Protein AF-A0A0V0J7S1-F1 (afdb_monomer)

Solvent-accessible surface area (backbone atoms only — not comparable to full-atom values): 11719 Å² total; per-residue (Å²): 132,92,62,71,51,44,77,41,74,46,78,55,95,95,38,83,42,82,77,48,75,38,92,54,66,88,60,93,85,52,76,79,59,50,50,69,34,73,75,58,38,51,74,51,71,72,55,44,52,55,48,54,58,54,54,72,74,66,64,56,61,65,60,54,44,52,47,42,35,73,74,70,71,30,59,67,53,69,65,56,44,52,50,50,54,51,51,50,52,52,52,50,53,57,52,56,68,73,72,59,83,92,75,91,79,90,77,87,84,82,83,82,90,85,87,79,96,83,72,85,73,52,72,68,68,58,55,65,66,70,58,64,57,60,58,59,64,48,55,72,44,48,70,52,54,52,52,50,51,51,50,57,74,73,40,58,72,69,60,44,51,55,52,51,51,53,52,50,52,46,50,53,36,46,75,70,70,45,82,71,77,80,80,83,127

Radius of gyration: 24.86 Å; Cα contacts (8 Å, |Δi|>4): 88; chains: 1; bounding box: 50×59×64 Å

Structure (mmCIF, N/CA/C/O backbone):
data_AF-A0A0V0J7S1-F1
#
_entry.id   AF-A0A0V0J7S1-F1
#
loop_
_atom_site.group_PDB
_atom_site.id
_atom_site.type_symbol
_atom_site.label_atom_id
_atom_site.label_alt_id
_atom_site.label_comp_id
_atom_site.label_asym_id
_atom_site.label_entity_id
_atom_site.label_seq_id
_atom_site.pdbx_PDB_ins_code
_atom_site.Cartn_x
_atom_site.Cartn_y
_atom_site.Cartn_z
_atom_site.occupancy
_atom_site.B_iso_or_equiv
_atom_site.auth_seq_id
_atom_site.auth_comp_id
_atom_site.auth_asym_id
_atom_site.auth_atom_id
_atom_site.pdbx_PDB_model_num
ATOM 1 N N . MET A 1 1 ? 10.434 -15.926 -1.656 1.00 60.88 1 MET A N 1
ATOM 2 C CA . MET A 1 1 ? 10.692 -16.793 -2.825 1.00 60.88 1 MET A CA 1
ATOM 3 C C . MET A 1 1 ? 11.412 -15.968 -3.871 1.00 60.88 1 MET A C 1
ATOM 5 O O . MET A 1 1 ? 10.985 -14.846 -4.106 1.00 60.88 1 MET A O 1
ATOM 9 N N . ASN A 1 2 ? 12.492 -16.477 -4.459 1.00 85.00 2 ASN A N 1
ATOM 10 C CA . ASN A 1 2 ? 13.163 -15.801 -5.568 1.00 85.00 2 ASN A CA 1
ATOM 11 C C . ASN A 1 2 ? 12.487 -16.254 -6.873 1.00 85.00 2 ASN A C 1
ATOM 13 O O . ASN A 1 2 ? 12.770 -17.350 -7.361 1.00 85.00 2 ASN A O 1
ATOM 17 N N . CYS A 1 3 ? 11.501 -15.493 -7.352 1.00 88.06 3 CYS A N 1
ATOM 18 C CA . CYS A 1 3 ? 10.765 -15.817 -8.575 1.00 88.06 3 CYS A CA 1
ATOM 19 C C . CYS A 1 3 ? 11.539 -15.286 -9.792 1.00 88.06 3 CYS A C 1
ATOM 21 O O . CYS A 1 3 ? 11.889 -14.108 -9.787 1.00 88.06 3 CYS A O 1
ATOM 23 N N . PRO A 1 4 ? 11.802 -16.102 -10.831 1.00 91.88 4 PRO A N 1
ATOM 24 C CA . PRO A 1 4 ? 12.546 -15.656 -12.010 1.00 91.88 4 PRO A CA 1
ATOM 25 C C . PRO A 1 4 ? 11.695 -14.833 -12.989 1.00 91.88 4 PRO A C 1
ATOM 27 O O . PRO A 1 4 ? 12.200 -14.434 -14.035 1.00 91.88 4 PRO A O 1
ATOM 30 N N . CYS A 1 5 ? 10.408 -14.616 -12.697 1.00 92.62 5 CYS A N 1
ATOM 31 C CA . CYS A 1 5 ? 9.534 -13.826 -13.550 1.00 92.62 5 CYS A CA 1
ATOM 32 C C . CYS A 1 5 ? 9.926 -12.344 -13.490 1.00 92.62 5 CYS A C 1
ATOM 34 O O . CYS A 1 5 ? 9.867 -11.725 -12.430 1.00 92.62 5 CYS A O 1
ATOM 36 N N . GLU A 1 6 ? 10.280 -11.766 -14.634 1.00 93.88 6 GLU A N 1
ATOM 37 C CA . GLU A 1 6 ? 10.752 -10.385 -14.755 1.00 93.88 6 GLU A CA 1
ATOM 38 C C . GLU A 1 6 ? 10.205 -9.766 -16.043 1.00 93.88 6 GLU A C 1
ATOM 40 O O . GLU A 1 6 ? 10.167 -10.420 -17.083 1.00 93.88 6 GLU A O 1
ATOM 45 N N . ILE A 1 7 ? 9.812 -8.493 -16.004 1.00 95.69 7 ILE A N 1
ATOM 46 C CA . ILE A 1 7 ? 9.500 -7.705 -17.200 1.00 95.69 7 ILE A CA 1
ATOM 47 C C . ILE A 1 7 ? 10.365 -6.451 -17.159 1.00 95.69 7 ILE A C 1
ATOM 49 O O . ILE A 1 7 ? 10.264 -5.640 -16.241 1.00 95.69 7 ILE A O 1
ATOM 53 N N . ARG A 1 8 ? 11.203 -6.273 -18.178 1.00 95.62 8 ARG A N 1
ATOM 54 C CA . ARG A 1 8 ? 12.055 -5.097 -18.343 1.00 95.62 8 ARG A CA 1
ATOM 55 C C . ARG A 1 8 ? 11.441 -4.155 -19.356 1.00 95.62 8 ARG A C 1
ATOM 57 O O . ARG A 1 8 ? 11.343 -4.471 -20.542 1.00 95.62 8 ARG A O 1
ATOM 64 N N . ILE A 1 9 ? 11.082 -2.972 -18.880 1.00 96.81 9 ILE A N 1
ATOM 65 C CA . ILE A 1 9 ? 10.549 -1.884 -19.694 1.00 96.81 9 ILE A CA 1
ATOM 66 C C . ILE A 1 9 ? 11.662 -0.859 -19.899 1.00 96.81 9 ILE A C 1
ATOM 68 O O . ILE A 1 9 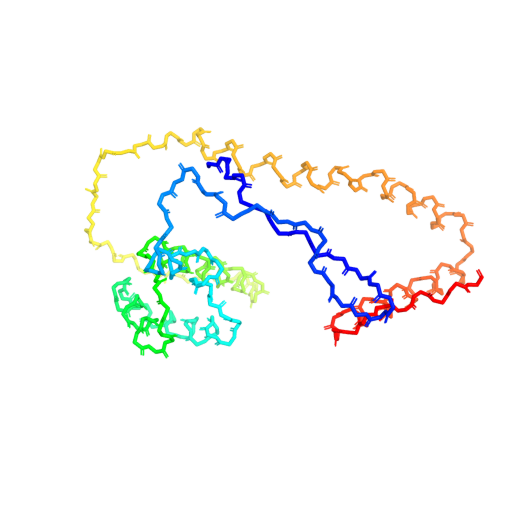? 12.390 -0.533 -18.964 1.00 96.81 9 ILE A O 1
ATOM 72 N N . GLY A 1 10 ? 11.789 -0.319 -21.105 1.00 95.50 10 GLY A N 1
ATOM 73 C CA . GLY A 1 10 ? 12.602 0.870 -21.331 1.00 95.50 10 GLY A CA 1
ATOM 74 C C . GLY A 1 10 ? 11.960 1.834 -22.312 1.00 95.50 10 GLY A C 1
ATOM 75 O O . GLY A 1 10 ? 10.924 1.553 -22.911 1.00 95.50 10 GLY A O 1
ATOM 76 N N . CYS A 1 11 ? 12.566 3.009 -22.434 1.00 96.62 11 CYS A N 1
ATOM 77 C CA . CYS A 1 11 ? 12.047 4.102 -23.243 1.00 96.62 11 CYS A CA 1
ATOM 78 C C . CYS A 1 11 ? 12.879 4.258 -24.517 1.00 96.62 11 CYS A C 1
ATOM 80 O O . CYS A 1 11 ? 14.102 4.384 -24.456 1.00 96.62 11 CYS A O 1
ATOM 82 N N . ARG A 1 12 ? 12.216 4.282 -25.675 1.00 93.56 12 ARG A N 1
ATOM 83 C CA . ARG A 1 12 ? 12.831 4.580 -26.973 1.00 93.56 12 ARG A CA 1
ATOM 84 C C . ARG A 1 12 ? 11.933 5.547 -27.732 1.00 93.56 12 ARG A C 1
ATOM 86 O O . ARG A 1 12 ? 10.728 5.342 -27.800 1.00 93.56 12 ARG A O 1
ATOM 93 N N . ALA A 1 13 ? 12.511 6.614 -28.288 1.00 92.69 13 ALA A N 1
ATOM 94 C CA . ALA A 1 13 ? 11.778 7.626 -29.061 1.00 92.69 13 ALA A CA 1
ATOM 95 C C . ALA A 1 13 ? 10.514 8.168 -28.348 1.00 92.69 13 ALA A C 1
ATOM 97 O O . ALA A 1 13 ? 9.456 8.304 -28.960 1.00 92.69 13 ALA A O 1
ATOM 98 N N . LYS A 1 14 ? 10.626 8.465 -27.042 1.00 93.94 14 LYS A N 1
ATOM 99 C CA . LYS A 1 14 ? 9.521 8.929 -26.173 1.00 93.94 14 LYS A CA 1
ATOM 100 C C . LYS A 1 14 ? 8.348 7.936 -26.038 1.00 93.94 14 LYS A C 1
ATOM 102 O O . LYS A 1 14 ? 7.247 8.340 -25.677 1.00 93.94 14 LYS A O 1
ATOM 107 N N . LYS A 1 15 ? 8.568 6.646 -26.311 1.00 94.88 15 LYS A N 1
ATOM 108 C CA . LYS A 1 15 ? 7.590 5.562 -26.129 1.00 94.88 15 LYS A CA 1
ATOM 109 C C . LYS A 1 15 ? 8.160 4.469 -25.225 1.00 94.88 15 LYS A C 1
ATOM 111 O O . LYS A 1 15 ? 9.366 4.224 -25.230 1.00 94.88 15 LYS A O 1
ATOM 116 N N . LEU A 1 16 ? 7.294 3.817 -24.449 1.00 96.88 16 LEU A N 1
ATOM 117 C CA . LEU A 1 16 ? 7.661 2.678 -23.604 1.00 96.88 16 LEU A CA 1
ATOM 118 C C . LEU A 1 16 ? 7.631 1.381 -24.417 1.00 96.88 16 LEU A C 1
ATOM 120 O O . LEU A 1 16 ? 6.693 1.134 -25.171 1.00 96.88 16 LEU A O 1
ATOM 124 N N . HIS A 1 17 ? 8.653 0.551 -24.238 1.00 95.50 17 HIS A N 1
ATOM 125 C CA . HIS A 1 17 ? 8.807 -0.742 -24.892 1.00 95.50 17 HIS A CA 1
ATOM 126 C C . HIS A 1 17 ? 9.188 -1.809 -23.871 1.00 95.50 17 HIS A C 1
ATOM 128 O O . HIS A 1 17 ? 9.983 -1.557 -22.966 1.00 95.50 17 HIS A O 1
ATOM 134 N N . ILE A 1 18 ? 8.670 -3.021 -24.059 1.00 96.38 18 ILE A N 1
ATOM 135 C CA . ILE A 1 18 ? 9.167 -4.207 -23.359 1.00 96.38 18 ILE A CA 1
ATOM 136 C C . ILE A 1 18 ? 10.462 -4.630 -24.058 1.00 96.38 18 ILE A C 1
ATOM 138 O O . ILE A 1 18 ? 10.448 -4.947 -25.245 1.00 96.38 18 ILE A O 1
ATOM 142 N N . ILE A 1 19 ? 11.583 -4.585 -23.342 1.00 95.69 19 ILE A N 1
ATOM 143 C CA . ILE A 1 19 ? 12.923 -4.872 -23.880 1.00 95.69 19 ILE A CA 1
ATOM 144 C C . ILE A 1 19 ? 13.317 -6.327 -23.614 1.00 95.69 19 ILE A C 1
ATOM 146 O O . ILE A 1 19 ? 13.995 -6.943 -24.429 1.00 95.69 19 ILE A O 1
ATOM 150 N N . ALA A 1 20 ? 12.888 -6.882 -22.483 1.00 94.25 20 ALA A N 1
ATOM 151 C CA . ALA A 1 20 ? 13.072 -8.287 -22.148 1.00 94.25 20 ALA A CA 1
ATOM 152 C C . ALA A 1 20 ? 11.973 -8.727 -21.183 1.00 94.25 20 ALA A C 1
ATOM 154 O O . ALA A 1 20 ? 11.459 -7.910 -20.417 1.00 94.25 20 ALA A O 1
ATOM 155 N N . PHE A 1 21 ? 11.621 -10.007 -21.203 1.00 95.56 21 PHE A N 1
ATOM 156 C CA . PHE A 1 21 ? 10.722 -10.575 -20.210 1.00 95.56 21 PHE A CA 1
ATOM 157 C C . PHE A 1 21 ? 10.992 -12.067 -19.995 1.00 95.56 21 PHE A C 1
ATOM 159 O O . PHE A 1 21 ? 11.403 -12.781 -20.909 1.00 95.56 21 PHE A O 1
ATOM 166 N N . VAL A 1 22 ? 10.702 -12.538 -18.788 1.00 95.31 22 VAL A N 1
ATOM 167 C CA . VAL A 1 22 ? 10.632 -13.944 -18.392 1.00 95.31 22 VAL A CA 1
ATOM 168 C C . VAL A 1 22 ? 9.270 -14.127 -17.728 1.00 95.31 22 VAL A C 1
ATOM 170 O O . VAL A 1 22 ? 9.033 -13.542 -16.684 1.00 95.31 22 VAL A O 1
ATOM 173 N N . MET A 1 23 ? 8.372 -14.924 -18.320 1.00 91.38 23 MET A N 1
ATOM 174 C CA . MET A 1 23 ? 7.011 -15.173 -17.787 1.00 91.38 23 MET A CA 1
ATOM 175 C C . MET A 1 23 ? 6.883 -16.531 -17.080 1.00 91.38 23 MET A C 1
ATOM 177 O O . MET A 1 23 ? 5.791 -17.073 -16.932 1.00 91.38 23 MET A O 1
ATOM 181 N N . ARG A 1 24 ? 8.010 -17.145 -16.709 1.00 92.06 24 ARG A N 1
ATOM 182 C CA . ARG A 1 24 ? 8.021 -18.432 -16.006 1.00 92.06 24 ARG A CA 1
ATOM 183 C C . ARG A 1 24 ? 8.072 -18.191 -14.508 1.00 92.06 24 ARG A C 1
ATOM 185 O O . ARG A 1 24 ? 8.890 -17.410 -14.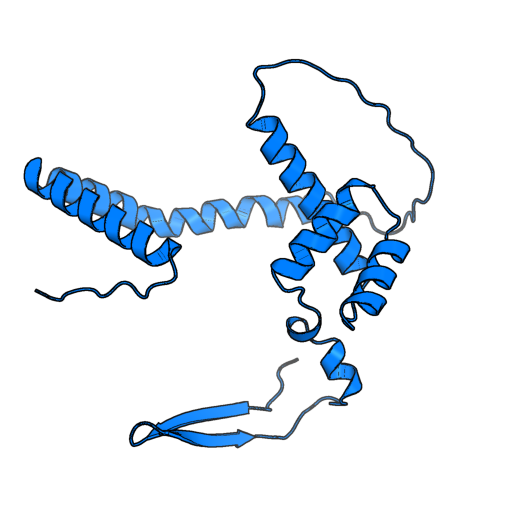033 1.00 92.06 24 ARG A 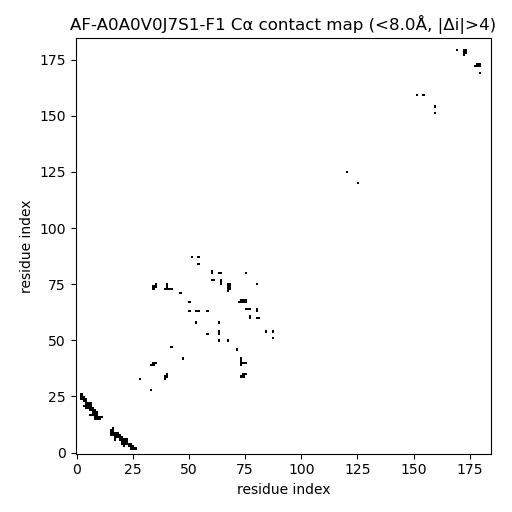O 1
ATOM 192 N N . HIS A 1 25 ? 7.248 -18.927 -13.777 1.00 89.81 25 HIS A N 1
ATOM 193 C CA . HIS A 1 25 ? 7.227 -18.919 -12.323 1.00 89.81 25 HIS A CA 1
ATOM 194 C C . HIS A 1 25 ? 7.717 -20.265 -11.793 1.00 89.81 25 HIS A C 1
ATOM 196 O O . HIS A 1 25 ? 7.501 -21.306 -12.409 1.00 89.81 25 HIS A O 1
ATOM 202 N N . ASN A 1 26 ? 8.371 -20.242 -10.638 1.00 91.75 26 ASN A N 1
ATOM 203 C CA . ASN A 1 26 ? 8.743 -21.437 -9.874 1.00 91.75 26 ASN A CA 1
ATOM 204 C C . ASN A 1 26 ? 7.751 -21.726 -8.734 1.00 91.75 26 ASN A C 1
ATOM 206 O O . ASN A 1 26 ? 8.051 -22.493 -7.825 1.00 91.75 26 ASN A O 1
ATOM 210 N N . HIS A 1 27 ? 6.582 -21.092 -8.773 1.00 87.12 27 HIS A N 1
ATOM 211 C CA . HIS A 1 27 ? 5.493 -21.259 -7.824 1.00 87.12 27 HIS A CA 1
ATOM 212 C C . HIS A 1 27 ? 4.151 -21.094 -8.553 1.00 87.12 27 HIS A C 1
ATOM 214 O O . HIS A 1 27 ? 4.119 -20.513 -9.644 1.00 87.12 27 HIS A O 1
ATOM 220 N N . PRO A 1 28 ? 3.039 -21.563 -7.966 1.00 85.50 28 PRO A N 1
ATOM 221 C CA . PRO A 1 28 ? 1.713 -21.334 -8.518 1.00 85.50 28 PRO A CA 1
ATOM 222 C C . PRO A 1 28 ? 1.415 -19.840 -8.650 1.00 85.50 28 PRO A C 1
ATOM 224 O O . PRO A 1 28 ? 1.720 -19.049 -7.751 1.00 85.50 28 PRO A O 1
ATOM 227 N N . VAL A 1 29 ? 0.806 -19.465 -9.770 1.00 83.62 29 VAL A N 1
ATOM 228 C CA . VAL A 1 29 ? 0.255 -18.130 -10.005 1.00 83.62 29 VAL A CA 1
ATOM 229 C C . VAL A 1 29 ? -1.170 -18.333 -10.489 1.00 83.62 29 VAL A C 1
ATOM 231 O O . VAL A 1 29 ? -1.392 -18.875 -11.567 1.00 83.62 29 VAL A O 1
ATOM 234 N N . ALA A 1 30 ? -2.129 -17.952 -9.653 1.00 83.19 30 ALA A N 1
ATOM 235 C CA . ALA A 1 30 ? -3.552 -17.967 -9.962 1.00 83.19 30 ALA A CA 1
ATOM 236 C C . ALA A 1 30 ? -4.100 -16.551 -9.774 1.00 83.19 30 ALA A C 1
ATOM 238 O O . ALA A 1 30 ? -3.602 -15.810 -8.924 1.00 83.19 30 ALA A O 1
ATOM 239 N N . ALA A 1 31 ? -5.119 -16.176 -10.549 1.00 79.50 31 ALA A N 1
ATOM 240 C CA . ALA A 1 31 ? -5.734 -14.850 -10.456 1.00 79.50 31 ALA A CA 1
ATOM 241 C C . ALA A 1 31 ? -6.260 -14.557 -9.038 1.00 79.50 31 ALA A C 1
ATOM 243 O O . ALA A 1 31 ? -6.059 -13.468 -8.516 1.00 79.50 31 ALA A O 1
ATOM 244 N N . GLU A 1 32 ? -6.810 -15.570 -8.370 1.00 80.25 32 GLU A N 1
ATOM 245 C CA . GLU A 1 32 ? -7.291 -15.507 -6.982 1.00 80.25 32 GLU A CA 1
ATOM 246 C C . GLU A 1 32 ? -6.172 -15.175 -5.977 1.00 80.25 32 GLU A C 1
ATOM 248 O O . GLU A 1 32 ? -6.378 -14.489 -4.977 1.00 80.25 32 GLU A O 1
ATOM 253 N N . LEU A 1 33 ? -4.938 -15.617 -6.247 1.00 81.56 33 LEU A N 1
ATOM 254 C CA . LEU A 1 33 ? -3.787 -15.280 -5.404 1.00 81.56 33 LEU A CA 1
ATOM 255 C C . LEU A 1 33 ? -3.373 -13.817 -5.574 1.00 81.56 33 LEU A C 1
ATOM 257 O O . LEU A 1 33 ? -2.775 -13.252 -4.656 1.00 81.56 33 LEU A O 1
ATOM 261 N N . ALA A 1 34 ? -3.705 -13.195 -6.710 1.00 82.62 34 ALA A N 1
ATOM 262 C CA . ALA A 1 34 ? -3.370 -11.804 -6.960 1.00 82.62 34 ALA A CA 1
ATOM 263 C C . ALA A 1 34 ? -4.135 -10.859 -6.030 1.00 82.62 34 ALA A C 1
ATOM 265 O O . ALA A 1 34 ? -3.564 -9.873 -5.570 1.00 82.62 34 ALA A O 1
ATOM 266 N N . GLU A 1 35 ? -5.379 -11.174 -5.671 1.00 81.56 35 GLU A N 1
ATOM 267 C CA . GLU A 1 35 ? -6.168 -10.380 -4.714 1.00 81.56 35 GLU A CA 1
ATOM 268 C C . GLU A 1 35 ? -5.489 -10.279 -3.341 1.00 81.56 35 GLU A C 1
ATOM 270 O O . GLU A 1 35 ? -5.627 -9.282 -2.633 1.00 81.56 35 GLU A O 1
ATOM 275 N N . ASN A 1 36 ? -4.678 -11.280 -2.992 1.00 81.50 36 ASN A N 1
ATOM 276 C CA . ASN A 1 36 ? -3.950 -11.341 -1.732 1.00 81.50 36 ASN A CA 1
ATOM 277 C C . ASN A 1 36 ? -2.588 -10.624 -1.764 1.00 81.50 36 ASN A C 1
ATOM 279 O O . ASN A 1 36 ? -1.918 -10.530 -0.724 1.00 81.50 36 ASN A O 1
ATOM 283 N N . TYR A 1 37 ? -2.161 -10.083 -2.909 1.00 84.19 37 TYR A N 1
ATOM 284 C CA . TYR A 1 37 ? -0.917 -9.319 -2.978 1.00 84.19 37 TYR A CA 1
ATOM 285 C C . TYR A 1 37 ? -0.988 -8.053 -2.110 1.00 84.19 37 TYR A C 1
ATOM 287 O O . TYR A 1 37 ? -2.032 -7.396 -2.065 1.00 84.19 37 TYR A O 1
ATOM 295 N N . PRO A 1 38 ? 0.093 -7.698 -1.383 1.00 84.44 38 PRO A N 1
ATOM 296 C CA . PRO A 1 38 ? 0.106 -6.540 -0.485 1.00 84.44 38 PRO A CA 1
ATOM 297 C C . PRO A 1 38 ? -0.388 -5.241 -1.128 1.00 84.44 38 PRO A C 1
ATOM 299 O O . PRO A 1 38 ? -1.032 -4.432 -0.464 1.00 84.44 38 PRO A O 1
ATOM 302 N N . GLU A 1 39 ? -0.094 -5.048 -2.411 1.00 86.31 39 GLU A N 1
ATOM 303 C CA . GLU A 1 39 ? -0.491 -3.899 -3.217 1.00 86.31 39 GLU A CA 1
ATOM 304 C C . GLU A 1 39 ? -2.007 -3.866 -3.435 1.00 86.31 39 GLU A C 1
ATOM 306 O O . GLU A 1 39 ? -2.626 -2.821 -3.247 1.00 86.31 39 GLU A O 1
ATOM 311 N N . ASN A 1 40 ? -2.606 -5.017 -3.748 1.00 86.44 40 ASN A N 1
ATOM 312 C CA . ASN A 1 40 ? -4.034 -5.148 -4.048 1.00 86.44 40 ASN A CA 1
ATOM 313 C C . ASN A 1 40 ? -4.902 -5.091 -2.783 1.00 86.44 40 ASN A C 1
ATOM 315 O O . ASN A 1 40 ? -6.017 -4.573 -2.808 1.00 86.44 40 ASN A O 1
ATOM 319 N N . ARG A 1 41 ? -4.354 -5.521 -1.641 1.00 87.81 41 ARG A N 1
ATOM 320 C CA . ARG A 1 41 ? -4.993 -5.388 -0.321 1.00 87.81 41 ARG A CA 1
ATOM 321 C C . ARG A 1 41 ? -4.872 -3.984 0.280 1.00 87.81 41 ARG A C 1
ATOM 323 O O . ARG A 1 41 ? -5.466 -3.699 1.321 1.00 87.81 41 ARG A O 1
ATOM 330 N N . ARG A 1 42 ? -4.065 -3.098 -0.315 1.00 90.31 42 ARG A N 1
ATOM 331 C CA . ARG A 1 42 ? -3.753 -1.789 0.267 1.00 90.31 42 ARG A CA 1
ATOM 332 C C . ARG A 1 42 ? -4.944 -0.844 0.148 1.00 90.31 42 ARG A C 1
ATOM 334 O O . ARG A 1 42 ? -5.431 -0.561 -0.947 1.00 90.31 42 ARG A O 1
ATOM 341 N N . LEU A 1 43 ? -5.368 -0.295 1.282 1.00 91.12 43 LEU A N 1
ATOM 342 C CA . LEU A 1 43 ? -6.348 0.785 1.293 1.00 91.12 43 LEU A CA 1
ATOM 343 C C . LEU A 1 43 ? -5.739 2.072 0.714 1.00 91.12 43 LEU A C 1
ATOM 345 O O . LEU A 1 43 ? -4.579 2.397 1.000 1.00 91.12 43 LEU A O 1
ATOM 349 N N . THR A 1 44 ? -6.514 2.800 -0.087 1.00 92.00 44 THR A N 1
ATOM 350 C CA . THR A 1 44 ? -6.181 4.167 -0.520 1.00 92.00 44 THR A CA 1
ATOM 351 C C . THR A 1 44 ? -6.293 5.129 0.663 1.00 92.00 44 THR A C 1
ATOM 353 O O . THR A 1 44 ? -6.879 4.781 1.684 1.00 92.00 44 THR A O 1
ATOM 356 N N . GLU A 1 45 ? -5.748 6.344 0.566 1.00 91.12 45 GLU A N 1
ATOM 357 C CA . GLU A 1 45 ? -5.865 7.301 1.683 1.00 91.12 45 GLU A CA 1
ATOM 358 C C . GLU A 1 45 ? -7.324 7.645 2.008 1.00 91.12 45 GLU A C 1
ATOM 360 O O . GLU A 1 45 ? -7.708 7.614 3.171 1.00 91.12 45 GLU A O 1
ATOM 365 N N . LYS A 1 46 ? -8.172 7.827 0.987 1.00 92.31 46 LYS A N 1
ATOM 366 C CA . LYS A 1 46 ? -9.610 8.072 1.187 1.00 92.31 46 LYS A CA 1
ATOM 367 C C . LYS A 1 46 ? -10.296 6.925 1.933 1.00 92.31 46 LYS A C 1
ATOM 369 O O . LYS A 1 46 ? -11.069 7.160 2.853 1.00 92.31 46 LYS A O 1
ATOM 374 N N . GLU A 1 47 ? -9.992 5.685 1.554 1.00 93.88 47 GLU A N 1
ATOM 375 C CA . GLU A 1 47 ? -10.534 4.495 2.222 1.00 93.88 47 GLU A CA 1
ATOM 376 C C . GLU A 1 47 ? -10.013 4.372 3.660 1.00 93.88 47 GLU A C 1
ATOM 378 O O . GLU A 1 47 ? -10.758 3.992 4.560 1.00 93.88 47 GLU A O 1
ATOM 383 N N . LYS A 1 48 ? -8.738 4.703 3.908 1.00 92.69 48 LYS A N 1
ATOM 384 C CA . LYS A 1 48 ? -8.175 4.706 5.265 1.00 92.69 48 LYS A CA 1
ATOM 385 C C . LYS A 1 48 ? -8.857 5.730 6.158 1.00 92.69 48 LYS A C 1
ATOM 387 O O . LYS A 1 48 ? -9.068 5.423 7.326 1.00 92.69 48 LYS A O 1
ATOM 392 N N . ASP A 1 49 ? -9.176 6.912 5.642 1.00 91.88 49 ASP A N 1
ATOM 393 C CA . ASP A 1 49 ? -9.880 7.946 6.403 1.00 91.88 49 ASP A CA 1
ATOM 394 C C . ASP A 1 49 ? -11.282 7.474 6.808 1.00 91.88 49 ASP A C 1
ATOM 396 O O . ASP A 1 49 ? -11.629 7.543 7.987 1.00 91.88 49 ASP A O 1
ATOM 400 N N . GLU A 1 50 ? -12.026 6.866 5.880 1.00 94.06 50 GLU A N 1
ATOM 401 C CA . GLU A 1 50 ? -13.337 6.258 6.161 1.00 94.06 50 GLU A CA 1
ATOM 402 C C . GLU A 1 50 ? -13.234 5.153 7.231 1.00 94.06 50 GLU A C 1
ATOM 404 O O . GLU A 1 50 ? -14.010 5.111 8.190 1.00 94.06 50 GLU A O 1
ATOM 409 N N . ILE A 1 51 ? -12.223 4.282 7.127 1.00 94.12 51 ILE A N 1
ATOM 410 C CA . ILE A 1 51 ? -11.976 3.247 8.137 1.00 94.12 51 ILE A CA 1
ATOM 411 C C . ILE A 1 51 ? -11.577 3.863 9.478 1.00 94.12 51 ILE A C 1
ATOM 413 O O . ILE A 1 51 ? -12.057 3.406 10.511 1.00 94.12 51 ILE A O 1
ATOM 417 N N . ASN A 1 52 ? -10.749 4.906 9.502 1.00 93.31 52 ASN A N 1
ATOM 418 C CA . ASN A 1 52 ? -10.374 5.594 10.737 1.00 93.31 52 ASN A CA 1
ATOM 419 C C . ASN A 1 52 ? -11.593 6.192 11.450 1.00 93.31 52 ASN A C 1
ATOM 421 O O . ASN A 1 52 ? -11.629 6.181 12.681 1.00 93.31 52 ASN A O 1
ATOM 425 N N . ASP A 1 53 ? -12.589 6.679 10.709 1.00 91.81 53 ASP A N 1
ATOM 426 C CA . ASP A 1 53 ? -13.847 7.154 11.284 1.00 91.81 53 ASP A CA 1
ATOM 427 C C . ASP A 1 53 ? -14.647 6.016 11.917 1.00 91.81 53 ASP A C 1
ATOM 429 O O . ASP A 1 53 ? -15.066 6.129 13.068 1.00 91.81 53 ASP A O 1
ATOM 433 N N . ILE A 1 54 ? -14.763 4.880 11.232 1.00 92.25 54 ILE A N 1
ATOM 434 C CA . ILE A 1 54 ? -15.414 3.674 11.767 1.00 92.25 54 ILE A CA 1
ATOM 435 C C . ILE A 1 54 ? -14.685 3.153 13.012 1.00 92.25 54 ILE A C 1
ATOM 437 O O . ILE A 1 54 ? -15.311 2.725 13.983 1.00 92.25 54 ILE A O 1
ATOM 441 N N . LEU A 1 55 ? -13.351 3.220 13.024 1.00 93.06 55 LEU A N 1
ATOM 442 C CA . LEU A 1 55 ? -12.537 2.794 14.159 1.00 93.06 55 LEU A CA 1
ATOM 443 C C . LEU A 1 55 ? -12.772 3.636 15.423 1.00 93.06 55 LEU A C 1
ATOM 445 O O . LEU A 1 55 ? -12.493 3.136 16.515 1.00 93.06 55 LEU A O 1
ATOM 449 N N . LYS A 1 56 ? -13.318 4.859 15.317 1.00 91.19 56 LYS A N 1
ATOM 450 C CA . LYS A 1 56 ? -13.704 5.676 16.487 1.00 91.19 56 LYS A CA 1
ATOM 451 C C . LYS A 1 56 ? -14.796 5.001 17.316 1.00 91.19 56 LYS A C 1
ATOM 453 O O . LYS A 1 56 ? -14.756 5.081 18.538 1.00 91.19 56 LYS A O 1
ATOM 458 N N . SER A 1 57 ? -15.715 4.285 16.672 1.00 90.56 57 SER A N 1
ATOM 459 C CA . SER A 1 57 ? -16.810 3.561 17.332 1.00 90.56 57 SER A CA 1
ATOM 460 C C . SER A 1 57 ? -16.378 2.226 17.955 1.00 90.56 57 SER A C 1
ATOM 462 O O . SER A 1 57 ? -17.223 1.460 18.402 1.00 90.56 57 SER A O 1
ATOM 464 N N . SER A 1 58 ? -15.075 1.922 17.972 1.00 87.00 58 SER A N 1
ATOM 465 C CA . SER A 1 58 ? -14.494 0.693 18.537 1.00 87.00 58 SER A CA 1
ATOM 466 C C . SER A 1 58 ? -15.165 -0.630 18.104 1.00 87.00 58 SER A C 1
ATOM 468 O O . SER A 1 58 ? -15.389 -1.505 18.940 1.00 87.00 58 SER A O 1
ATOM 470 N N . PRO A 1 59 ? -15.434 -0.850 16.803 1.00 91.00 59 PRO A N 1
ATOM 471 C CA . PRO A 1 59 ? -16.053 -2.085 16.325 1.00 91.00 59 PRO A CA 1
ATOM 472 C C . PRO A 1 59 ? -15.155 -3.319 16.510 1.00 91.00 59 PRO A C 1
ATOM 474 O O . PRO A 1 59 ? -13.922 -3.229 16.640 1.00 91.00 59 PRO A O 1
ATOM 477 N N . SER A 1 60 ? -15.773 -4.501 16.452 1.00 95.06 60 SER A N 1
ATOM 478 C CA . SER A 1 60 ? -15.062 -5.783 16.446 1.00 95.06 60 SER A CA 1
ATOM 479 C C . SER A 1 60 ? -14.160 -5.920 15.210 1.00 95.06 60 SER A C 1
ATOM 481 O O . SER A 1 60 ? -14.381 -5.297 14.170 1.00 95.06 60 SER A O 1
ATOM 483 N N . ASN A 1 61 ? -13.115 -6.749 15.305 1.00 93.62 61 ASN A N 1
ATOM 484 C CA . ASN A 1 61 ? -12.181 -6.938 14.187 1.00 93.62 61 ASN A CA 1
ATOM 485 C C . ASN A 1 61 ? -12.875 -7.549 12.959 1.00 93.62 61 ASN A C 1
ATOM 487 O O . ASN A 1 61 ? -12.545 -7.200 11.827 1.00 93.62 61 ASN A O 1
ATOM 491 N N . LEU A 1 62 ? -13.845 -8.437 13.193 1.00 94.62 62 LEU A N 1
ATOM 492 C CA . LEU A 1 62 ? -14.634 -9.057 12.135 1.00 94.62 62 LEU A CA 1
ATOM 493 C C . LEU A 1 62 ? -15.506 -8.020 11.418 1.00 94.62 62 LEU A C 1
ATOM 495 O O . LEU A 1 62 ? -15.480 -7.958 10.194 1.00 94.62 62 LEU A O 1
ATOM 499 N N . ALA A 1 63 ? -16.177 -7.137 12.164 1.00 94.94 63 ALA A N 1
ATOM 500 C CA . ALA A 1 63 ? -17.020 -6.096 11.579 1.00 94.94 63 ALA A CA 1
ATOM 501 C C . ALA A 1 63 ? -16.227 -5.145 10.665 1.00 94.94 63 ALA A C 1
ATOM 503 O O . ALA A 1 63 ? -16.692 -4.791 9.584 1.00 94.94 63 ALA A O 1
ATOM 504 N N . VAL A 1 64 ? -15.006 -4.767 11.062 1.00 94.75 64 VAL A N 1
ATOM 505 C CA . VAL A 1 64 ? -14.127 -3.931 10.224 1.00 94.75 64 VAL A CA 1
ATOM 506 C C . VAL A 1 64 ? -13.691 -4.675 8.962 1.00 94.75 64 VAL A C 1
ATOM 508 O O . VAL A 1 64 ? -13.726 -4.097 7.878 1.00 94.75 64 VAL A O 1
ATOM 511 N N . LYS A 1 65 ? -13.310 -5.954 9.085 1.00 94.88 65 LYS A N 1
ATOM 512 C CA . LYS A 1 65 ? -12.927 -6.797 7.942 1.00 94.88 65 LYS A CA 1
ATOM 513 C C . LYS A 1 65 ? -14.057 -6.876 6.916 1.00 94.88 65 LYS A C 1
ATOM 515 O O . LYS A 1 65 ? -13.852 -6.558 5.749 1.00 94.88 65 LYS A O 1
ATOM 520 N N . GLU A 1 66 ? -15.252 -7.245 7.366 1.00 95.19 66 GLU A N 1
ATOM 521 C CA . GLU A 1 66 ? -16.425 -7.371 6.501 1.00 95.19 66 GLU A CA 1
ATOM 522 C C . GLU A 1 66 ? -16.834 -6.034 5.887 1.00 95.19 66 GLU A C 1
ATOM 524 O O . GLU A 1 66 ? -17.296 -5.992 4.749 1.00 95.19 66 GLU A O 1
ATOM 529 N N . HIS A 1 67 ? -16.678 -4.930 6.622 1.00 94.94 67 HIS A N 1
ATOM 530 C CA . HIS A 1 67 ? -16.930 -3.603 6.077 1.00 94.94 67 HIS A CA 1
ATOM 531 C C . HIS A 1 67 ? -15.987 -3.294 4.910 1.00 94.94 67 HIS A C 1
ATOM 533 O O . HIS A 1 67 ? -16.458 -2.880 3.855 1.00 94.94 67 HIS A O 1
ATOM 539 N N . ILE A 1 68 ? -14.683 -3.540 5.072 1.00 94.19 68 ILE A N 1
ATOM 540 C CA . ILE A 1 68 ? -13.676 -3.328 4.021 1.00 94.19 68 ILE A CA 1
ATOM 541 C C . ILE A 1 68 ? -13.987 -4.183 2.787 1.00 94.19 68 ILE A C 1
ATOM 543 O O . ILE A 1 68 ? -13.987 -3.669 1.666 1.00 94.19 68 ILE A O 1
ATOM 547 N N . GLU A 1 69 ? -14.298 -5.464 2.990 1.00 93.50 69 GLU A N 1
ATOM 548 C CA . GLU A 1 69 ? -14.616 -6.393 1.899 1.00 93.50 69 GLU A CA 1
ATOM 549 C C . GLU A 1 69 ? -15.893 -5.961 1.164 1.00 93.50 69 GLU A C 1
ATOM 551 O O . GLU A 1 69 ? -15.893 -5.840 -0.059 1.00 93.50 69 GLU A O 1
ATOM 556 N N . ARG A 1 70 ? -16.962 -5.627 1.895 1.00 94.56 70 ARG A N 1
ATOM 557 C CA . ARG A 1 70 ? -18.251 -5.221 1.312 1.00 94.56 70 ARG A CA 1
ATOM 558 C C . ARG A 1 70 ? -18.197 -3.855 0.629 1.00 94.56 70 ARG A C 1
ATOM 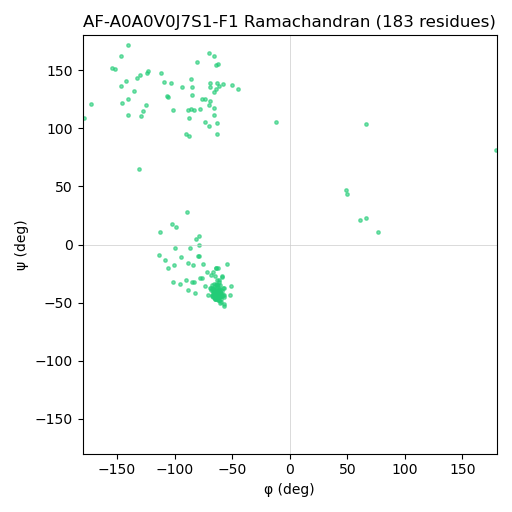560 O O . ARG A 1 70 ? -18.885 -3.647 -0.365 1.00 94.56 70 ARG A O 1
ATOM 567 N N . ARG A 1 71 ? -17.444 -2.903 1.189 1.00 94.81 71 ARG A N 1
ATOM 568 C CA . ARG A 1 71 ? -17.445 -1.506 0.733 1.00 94.81 71 ARG A CA 1
ATOM 569 C C . ARG A 1 71 ? -16.436 -1.244 -0.378 1.00 94.81 71 ARG A C 1
ATOM 571 O O . ARG A 1 71 ? -16.755 -0.495 -1.297 1.00 94.81 71 ARG A O 1
ATOM 578 N N . PHE A 1 72 ? -15.251 -1.846 -0.292 1.00 93.06 72 PHE A N 1
ATOM 579 C CA . PHE A 1 72 ? -14.140 -1.581 -1.211 1.00 93.06 72 PHE A CA 1
ATOM 580 C C . PHE A 1 72 ? -13.783 -2.775 -2.099 1.00 93.06 72 PHE A C 1
ATOM 582 O O . PHE A 1 72 ? -12.960 -2.622 -2.998 1.00 93.06 72 PHE A O 1
ATOM 589 N N . GLY A 1 73 ? -14.355 -3.960 -1.851 1.00 90.31 73 GLY A N 1
ATOM 590 C CA . GLY A 1 73 ? -14.005 -5.179 -2.587 1.00 90.31 73 GLY A CA 1
ATOM 591 C C . GLY A 1 73 ? -12.574 -5.649 -2.325 1.00 90.31 73 GLY A C 1
ATOM 592 O O . GLY A 1 73 ? -11.988 -6.320 -3.167 1.00 90.31 73 GLY A O 1
ATOM 593 N N . LYS A 1 74 ? -11.976 -5.258 -1.191 1.00 90.75 74 LYS A N 1
ATOM 594 C CA . LYS A 1 74 ? -10.585 -5.583 -0.853 1.00 90.75 74 LYS A CA 1
ATOM 595 C C . LYS A 1 74 ? -10.528 -6.653 0.218 1.00 90.75 74 LYS A C 1
ATOM 597 O O . LYS A 1 74 ? -11.073 -6.475 1.305 1.00 90.75 74 LYS A O 1
ATOM 602 N N . HIS A 1 75 ? -9.791 -7.722 -0.052 1.00 88.75 75 HIS A N 1
ATOM 603 C CA . HIS A 1 75 ? -9.517 -8.736 0.953 1.00 88.75 75 HIS A CA 1
ATOM 604 C C . HIS A 1 75 ? -8.459 -8.251 1.942 1.00 88.75 75 HIS A C 1
ATOM 606 O O . HIS A 1 75 ? -7.353 -7.863 1.573 1.00 88.75 75 HIS A O 1
ATOM 612 N N . CYS A 1 76 ? -8.786 -8.279 3.232 1.00 88.94 76 CYS A N 1
ATOM 613 C CA . CYS A 1 76 ? -7.830 -7.993 4.295 1.00 88.94 76 CYS A CA 1
ATOM 614 C C . CYS A 1 76 ? -7.877 -9.093 5.355 1.00 88.94 76 CYS A C 1
ATOM 616 O O . CYS A 1 76 ? -8.918 -9.687 5.635 1.00 88.94 76 CYS A O 1
ATOM 618 N N . SER A 1 77 ? -6.726 -9.399 5.947 1.00 90.25 77 SER A N 1
ATOM 619 C CA . SER A 1 77 ? -6.646 -10.379 7.024 1.00 90.25 77 SER A CA 1
ATOM 620 C C . SER A 1 77 ? -7.066 -9.750 8.354 1.00 90.25 77 SER A C 1
ATOM 622 O O . SER A 1 77 ? -6.930 -8.544 8.571 1.00 90.25 77 SER A O 1
ATOM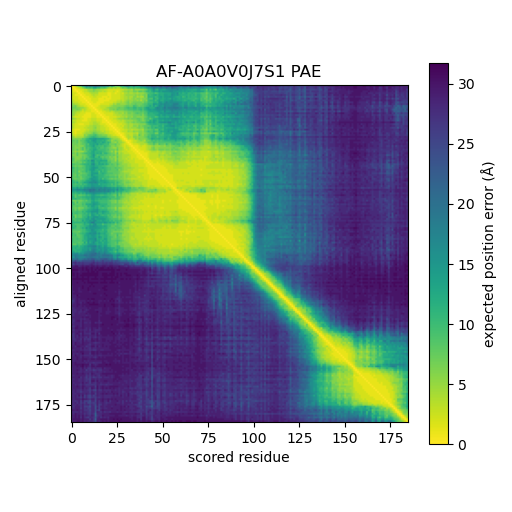 624 N N . LEU A 1 78 ? -7.489 -10.574 9.318 1.00 92.44 78 LEU A N 1
ATOM 625 C CA . LEU A 1 78 ? -7.728 -10.095 10.687 1.00 92.44 78 LEU A CA 1
ATOM 626 C C . LEU A 1 78 ? -6.468 -9.484 11.318 1.00 92.44 78 LEU A C 1
ATOM 628 O O . LEU A 1 78 ? -6.568 -8.598 12.166 1.00 92.44 78 LEU A O 1
ATOM 632 N N . ASN A 1 79 ? -5.280 -9.929 10.899 1.00 91.81 79 ASN A N 1
ATOM 633 C CA . ASN A 1 79 ? -4.028 -9.335 11.345 1.00 91.81 79 ASN A CA 1
ATOM 634 C C . ASN A 1 79 ? -3.864 -7.900 10.832 1.00 91.81 79 ASN A C 1
ATOM 636 O O . ASN A 1 79 ? -3.465 -7.024 11.597 1.00 91.81 79 ASN A O 1
ATOM 640 N N . ASP A 1 80 ? -4.239 -7.639 9.577 1.00 91.00 80 ASP A N 1
ATOM 641 C CA . ASP A 1 80 ? -4.231 -6.286 9.014 1.00 91.00 80 ASP A CA 1
ATOM 642 C C . ASP A 1 80 ? -5.156 -5.369 9.824 1.00 91.00 80 ASP A C 1
ATOM 644 O O . ASP A 1 80 ? -4.755 -4.272 10.210 1.00 91.00 80 ASP A O 1
ATOM 648 N N . VAL A 1 81 ? -6.355 -5.848 10.182 1.00 93.81 81 VAL A N 1
ATOM 649 C CA . VAL A 1 81 ? -7.309 -5.106 11.027 1.00 93.81 81 VAL A CA 1
ATOM 650 C C . VAL A 1 81 ? -6.744 -4.815 12.415 1.00 93.81 81 VAL A C 1
ATOM 652 O O . VAL A 1 81 ? -6.824 -3.677 12.889 1.00 93.81 81 VAL A O 1
ATOM 655 N N . ARG A 1 82 ? -6.118 -5.805 13.063 1.00 94.12 82 ARG A N 1
ATOM 656 C CA . ARG A 1 82 ? -5.444 -5.598 14.356 1.00 94.12 82 ARG A CA 1
ATOM 657 C C . ARG A 1 82 ? -4.370 -4.518 14.257 1.00 94.12 82 ARG A C 1
ATOM 659 O O . ARG A 1 82 ? -4.318 -3.634 15.115 1.00 94.12 82 ARG A O 1
ATOM 666 N N . GLN A 1 83 ? -3.569 -4.539 13.194 1.00 92.50 83 GLN A N 1
ATOM 667 C CA . GLN A 1 83 ? -2.528 -3.539 12.969 1.00 92.50 83 GLN A CA 1
ATOM 668 C C . GLN A 1 83 ? -3.097 -2.152 12.656 1.00 92.50 83 GLN A C 1
ATOM 670 O O . GLN A 1 83 ? -2.560 -1.156 13.144 1.00 92.50 83 GLN A O 1
ATOM 675 N N . MET A 1 84 ? -4.202 -2.062 11.912 1.00 92.56 84 MET A N 1
ATOM 676 C CA . MET A 1 84 ? -4.919 -0.801 11.694 1.00 92.56 84 MET A CA 1
ATOM 677 C C . MET A 1 84 ? -5.404 -0.209 13.021 1.00 92.56 84 MET A C 1
ATOM 679 O O . MET A 1 84 ? -5.078 0.937 13.329 1.00 92.56 84 MET A O 1
ATOM 683 N N . LYS A 1 85 ? -6.067 -1.006 13.871 1.00 93.88 85 LYS A N 1
ATOM 684 C CA . LYS A 1 85 ? -6.516 -0.574 15.209 1.00 93.88 85 LYS A CA 1
ATOM 685 C C . LYS A 1 85 ? -5.359 -0.181 16.121 1.00 93.88 85 LYS A C 1
ATOM 687 O O . LYS A 1 85 ? -5.461 0.788 16.873 1.00 93.88 85 LYS A O 1
ATOM 692 N N . TYR A 1 86 ? -4.253 -0.921 16.082 1.00 92.62 86 TYR A N 1
ATOM 693 C CA . TYR A 1 86 ? -3.042 -0.574 16.825 1.00 92.62 86 TYR A CA 1
ATOM 694 C C . TYR A 1 86 ? -2.489 0.791 16.387 1.00 92.62 86 TYR A C 1
ATOM 696 O O . TYR A 1 86 ? -2.278 1.670 17.226 1.00 92.62 86 TYR A O 1
ATOM 704 N N . ARG A 1 87 ? -2.318 1.001 15.076 1.00 91.69 87 ARG A N 1
ATOM 705 C CA . ARG A 1 87 ? -1.823 2.267 14.513 1.00 91.69 87 ARG A CA 1
ATOM 706 C C . ARG A 1 87 ? -2.766 3.427 14.815 1.00 91.69 87 ARG A C 1
ATOM 708 O O . ARG A 1 87 ? -2.292 4.473 15.243 1.00 91.69 87 ARG A O 1
ATOM 715 N N . PHE A 1 88 ? -4.074 3.224 14.679 1.00 91.94 88 PHE A N 1
ATOM 716 C CA . PHE A 1 88 ? -5.087 4.224 15.006 1.00 91.94 88 PHE A CA 1
ATOM 717 C C . PHE A 1 88 ? -4.983 4.683 16.467 1.00 91.94 88 PHE A C 1
ATOM 719 O O . PHE A 1 88 ? -4.837 5.876 16.731 1.00 91.94 88 PHE A O 1
ATOM 726 N N . ARG A 1 89 ? -4.943 3.741 17.421 1.00 90.50 89 ARG A N 1
ATOM 727 C CA . ARG A 1 89 ? -4.786 4.050 18.855 1.00 90.50 89 ARG A CA 1
ATOM 728 C C . ARG A 1 89 ? -3.476 4.777 19.154 1.00 90.50 89 ARG A C 1
ATOM 730 O O . ARG A 1 89 ? -3.464 5.723 19.937 1.00 90.50 89 ARG A O 1
ATOM 737 N N . LYS A 1 90 ? -2.376 4.371 18.516 1.00 91.06 90 LYS A N 1
ATOM 738 C CA . LYS A 1 90 ? -1.075 5.039 18.658 1.00 91.06 90 LYS A CA 1
ATOM 739 C C . LYS A 1 90 ? -1.130 6.489 18.166 1.00 91.06 90 LYS A C 1
ATOM 741 O O . LYS A 1 90 ? -0.646 7.379 18.861 1.00 91.06 90 LYS A O 1
ATOM 746 N N . THR A 1 91 ? -1.751 6.730 17.013 1.00 88.31 91 THR A N 1
ATOM 747 C CA . THR A 1 91 ? -1.937 8.078 16.459 1.00 88.31 91 THR A CA 1
ATOM 748 C C . THR A 1 91 ? -2.830 8.938 17.352 1.00 88.31 91 THR A C 1
ATOM 750 O O . THR A 1 91 ? -2.504 10.100 17.580 1.00 88.31 91 THR A O 1
ATOM 753 N N . GLN A 1 92 ? -3.904 8.377 17.919 1.00 85.44 92 GLN A N 1
ATOM 754 C CA . GLN A 1 92 ? -4.758 9.082 18.885 1.00 85.44 92 GLN A CA 1
ATOM 755 C C . GLN A 1 92 ? -3.975 9.494 20.139 1.00 85.44 92 GLN A C 1
ATOM 757 O O . GLN A 1 92 ? -3.990 10.665 20.501 1.00 85.44 92 GLN A O 1
ATOM 762 N N . LYS A 1 93 ? -3.195 8.581 20.739 1.00 84.12 93 LYS A N 1
ATOM 763 C CA . LYS A 1 93 ? -2.347 8.894 21.907 1.00 84.12 93 LYS A CA 1
ATOM 764 C C . LYS A 1 93 ? -1.353 10.026 21.627 1.00 84.12 93 LYS A C 1
ATOM 766 O O . LYS A 1 93 ? -1.207 10.924 22.447 1.00 84.12 93 LYS A O 1
ATOM 771 N N . LEU A 1 94 ? -0.702 10.008 20.462 1.00 80.75 94 LEU A N 1
ATOM 772 C CA . LEU A 1 94 ? 0.221 11.069 20.038 1.00 80.75 94 LEU A CA 1
ATOM 773 C C . LEU A 1 94 ? -0.480 12.426 19.863 1.00 80.75 94 LEU A C 1
ATOM 775 O O . LEU A 1 94 ? 0.108 13.456 20.183 1.00 80.75 94 LEU A O 1
ATOM 779 N N . ARG A 1 95 ? -1.725 12.438 19.367 1.00 76.38 95 ARG A N 1
ATOM 780 C CA . ARG A 1 95 ? -2.529 13.664 19.234 1.00 76.38 95 ARG A CA 1
ATOM 781 C C . ARG A 1 95 ? -2.983 14.192 20.593 1.00 76.38 95 ARG A C 1
ATOM 783 O O . ARG A 1 95 ? -2.841 15.385 20.836 1.00 76.38 95 ARG A O 1
ATOM 790 N N . SER A 1 96 ? -3.442 13.323 21.492 1.00 70.06 96 SER A N 1
ATOM 791 C CA . SER A 1 96 ? -3.825 13.713 22.855 1.00 70.06 96 SER A CA 1
ATOM 792 C C . SER A 1 96 ? -2.636 14.236 23.665 1.00 70.06 96 SER A C 1
ATOM 794 O O . SER A 1 96 ? -2.773 15.236 24.359 1.00 70.06 96 SER A O 1
ATOM 796 N N . ALA A 1 97 ? -1.448 13.639 23.513 1.00 66.12 97 ALA A N 1
ATOM 797 C CA . ALA A 1 97 ? -0.223 14.106 24.170 1.00 66.12 97 ALA A CA 1
ATOM 798 C C . ALA A 1 97 ? 0.254 15.485 23.678 1.00 66.12 97 ALA A C 1
ATOM 800 O O . ALA A 1 97 ? 0.959 16.185 24.396 1.00 66.12 97 ALA A O 1
ATOM 801 N N . ARG A 1 98 ? -0.126 15.889 22.458 1.00 58.22 98 ARG A N 1
ATOM 802 C CA . ARG A 1 98 ? 0.193 17.212 21.899 1.00 58.22 98 ARG A CA 1
ATOM 803 C C . ARG A 1 98 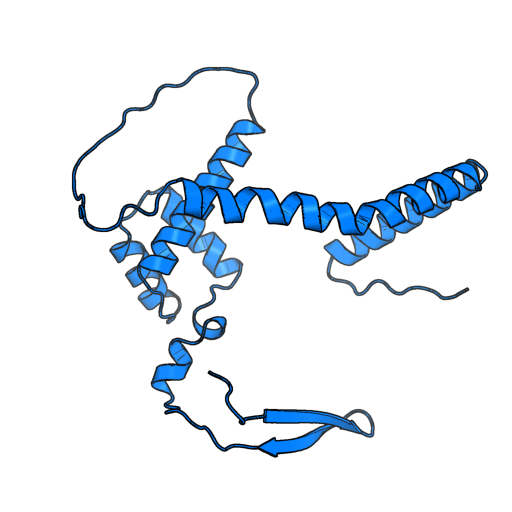? -0.782 18.310 22.328 1.00 58.22 98 ARG A C 1
ATOM 805 O O . ARG A 1 98 ? -0.436 19.478 22.197 1.00 58.22 98 ARG A O 1
ATOM 812 N N . ASN A 1 99 ? -1.967 17.946 22.822 1.00 52.97 99 ASN A N 1
ATOM 813 C CA . ASN A 1 99 ? -3.089 18.873 22.968 1.00 52.97 99 ASN A CA 1
ATOM 814 C C . ASN A 1 99 ? -3.494 19.202 24.418 1.00 52.97 99 ASN A C 1
ATOM 816 O O . ASN A 1 99 ? -4.522 19.848 24.582 1.00 52.97 99 ASN A O 1
ATOM 820 N N . PHE A 1 100 ? -2.727 18.846 25.461 1.00 38.75 100 PHE A N 1
ATOM 821 C CA . PHE A 1 100 ? -3.031 19.302 26.833 1.00 38.75 100 PHE A CA 1
ATOM 822 C C . PHE A 1 100 ? -1.791 19.550 27.719 1.00 38.75 100 PHE A C 1
ATOM 824 O O . PHE A 1 100 ? -0.913 18.686 27.783 1.00 38.75 100 PHE A O 1
ATOM 831 N N . PRO A 1 101 ? -1.746 20.664 28.488 1.00 47.59 101 PRO A N 1
ATOM 832 C CA . PRO A 1 101 ? -1.047 20.712 29.768 1.00 47.59 101 PRO A CA 1
ATOM 833 C C . PRO A 1 101 ? -1.768 19.780 30.750 1.00 47.59 101 PRO A C 1
ATOM 835 O O . PRO A 1 101 ? -2.990 19.824 30.860 1.00 47.59 101 PRO A O 1
ATOM 838 N N . SER A 1 102 ? -0.989 18.934 31.422 1.00 42.16 102 SER A N 1
ATOM 839 C CA . SER A 1 102 ? -1.356 17.984 32.483 1.00 42.16 102 SER A CA 1
ATOM 840 C C . SER A 1 102 ? -2.762 18.147 33.091 1.00 42.16 102 SER A C 1
ATOM 842 O O . SER A 1 102 ? -2.993 19.018 33.926 1.00 42.16 102 SER A O 1
ATOM 844 N N . ALA A 1 103 ? -3.679 17.246 32.739 1.00 33.75 103 ALA A N 1
ATOM 845 C CA . ALA A 1 103 ? -4.844 16.932 33.557 1.00 33.75 103 ALA A CA 1
ATOM 846 C C . ALA A 1 103 ? -5.168 15.442 33.398 1.00 33.75 103 ALA A C 1
ATOM 848 O O . ALA A 1 103 ? -5.344 14.939 32.289 1.00 33.75 103 ALA A O 1
ATOM 849 N N . LYS A 1 104 ? -5.163 14.739 34.533 1.00 42.91 104 LYS A N 1
ATOM 850 C CA . LYS A 1 104 ? -5.482 13.317 34.664 1.00 42.91 104 LYS A CA 1
ATOM 851 C C . LYS A 1 104 ? -6.924 13.068 34.224 1.00 42.91 104 LYS A C 1
ATOM 853 O O . LYS A 1 104 ? -7.815 13.807 34.635 1.00 42.91 104 LYS A O 1
ATOM 858 N N . LEU A 1 105 ? -7.149 12.002 33.462 1.00 35.66 105 LEU A N 1
ATOM 859 C CA . LEU A 1 105 ? -8.472 11.408 33.333 1.00 35.66 105 LEU A CA 1
ATOM 860 C C . LEU A 1 105 ? -8.322 9.888 33.305 1.00 35.66 105 LEU A C 1
ATOM 862 O O . LEU A 1 105 ? -7.749 9.325 32.371 1.00 35.66 105 LEU A O 1
ATOM 866 N N . ASP A 1 106 ? -8.800 9.267 34.378 1.00 41.97 106 ASP A N 1
ATOM 867 C CA . ASP A 1 106 ? -8.958 7.828 34.528 1.00 41.97 106 ASP A CA 1
ATOM 868 C C . ASP A 1 106 ? -10.080 7.354 33.596 1.00 41.97 106 ASP A C 1
ATOM 870 O O . ASP A 1 106 ? -11.132 7.991 33.517 1.00 41.97 106 ASP A O 1
ATOM 874 N N . CYS A 1 107 ? -9.873 6.250 32.879 1.00 30.56 107 CYS A N 1
ATOM 875 C CA . CYS A 1 107 ? -10.950 5.539 32.191 1.00 30.56 107 CYS A CA 1
ATOM 876 C C . CYS A 1 107 ? -10.735 4.030 32.321 1.00 30.56 107 CYS A C 1
ATOM 878 O O . CYS A 1 107 ? -9.667 3.512 31.988 1.00 30.56 107 CYS A O 1
ATOM 880 N N . GLU A 1 108 ? -11.782 3.388 32.835 1.00 29.95 108 GLU A N 1
ATOM 881 C CA . GLU A 1 108 ? -11.920 1.979 33.187 1.00 29.95 108 GLU A CA 1
ATOM 882 C C . GLU A 1 108 ? -11.500 1.007 32.086 1.00 29.95 108 GLU A C 1
ATOM 884 O O . GLU A 1 108 ? -11.840 1.135 30.908 1.00 29.95 108 GLU A O 1
ATOM 889 N N . ILE A 1 109 ? -10.785 -0.018 32.538 1.00 31.59 109 ILE A N 1
ATOM 890 C CA . ILE A 1 109 ? -10.452 -1.227 31.805 1.00 31.59 109 ILE A CA 1
ATOM 891 C C . ILE A 1 109 ? -11.663 -2.154 31.935 1.00 31.59 109 ILE A C 1
ATOM 893 O O . ILE A 1 109 ? -11.984 -2.593 33.033 1.00 31.59 109 ILE A O 1
ATOM 897 N N . THR A 1 110 ? -12.331 -2.458 30.826 1.00 31.48 110 THR A N 1
ATOM 898 C CA . THR A 1 110 ? -13.123 -3.689 30.723 1.00 31.48 110 THR A CA 1
ATOM 899 C C . THR A 1 110 ? -12.192 -4.763 30.177 1.00 31.48 110 THR A C 1
ATOM 901 O O . THR A 1 110 ? -11.903 -4.831 28.981 1.00 31.48 110 THR A O 1
ATOM 904 N N . GLU A 1 111 ? -11.621 -5.522 31.107 1.00 45.94 111 GLU A N 1
ATOM 905 C CA . GLU A 1 111 ? -11.145 -6.880 30.865 1.00 45.94 111 GLU A CA 1
ATOM 906 C C . GLU A 1 111 ? -12.382 -7.716 30.522 1.00 45.94 111 GLU A C 1
ATOM 908 O O . GLU A 1 111 ? -13.398 -7.484 31.160 1.00 45.94 111 GLU A O 1
ATOM 913 N N . GLU A 1 112 ? -12.335 -8.548 29.473 1.00 38.97 112 GLU A N 1
ATOM 914 C CA . GLU A 1 112 ? -12.783 -9.958 29.437 1.00 38.97 112 GLU A CA 1
ATOM 915 C C . GLU A 1 112 ? -12.368 -10.582 28.075 1.00 38.97 112 GLU A C 1
ATOM 917 O O . GLU A 1 112 ? -12.693 -10.077 26.997 1.00 38.97 112 GLU A O 1
ATOM 922 N N . ASP A 1 113 ? -11.570 -11.649 28.192 1.00 35.34 113 ASP A N 1
ATOM 923 C CA . ASP A 1 113 ? -11.448 -12.858 27.360 1.00 35.34 113 ASP A CA 1
ATOM 924 C C . ASP A 1 113 ? -10.927 -12.804 25.906 1.00 35.34 113 ASP A C 1
ATOM 926 O O . ASP A 1 113 ? -11.626 -12.477 24.949 1.00 35.34 113 ASP A O 1
ATOM 930 N N . ASP A 1 114 ? -9.666 -13.218 25.702 1.00 35.34 114 ASP A N 1
ATOM 931 C CA . ASP A 1 114 ? -9.331 -14.648 25.517 1.00 35.34 114 ASP A CA 1
ATOM 932 C C . ASP A 1 114 ? -7.801 -14.804 25.330 1.0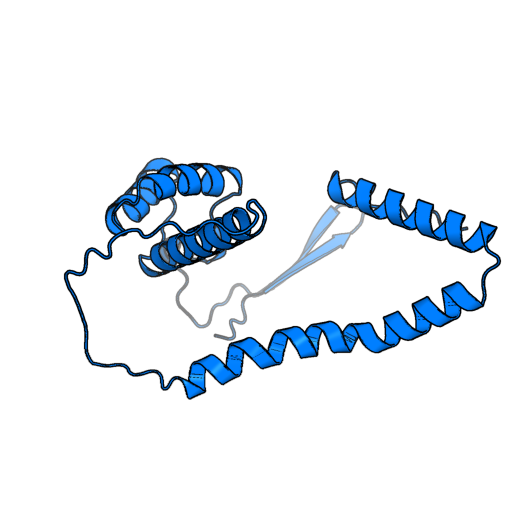0 35.34 114 ASP A C 1
ATOM 934 O O . ASP A 1 114 ? -7.206 -14.373 24.332 1.00 35.34 114 ASP A O 1
ATOM 938 N N . ILE A 1 115 ? -7.138 -15.361 26.344 1.00 35.50 115 ILE A N 1
ATOM 939 C CA . ILE A 1 115 ? -5.693 -15.613 26.375 1.00 35.50 115 ILE A CA 1
ATOM 940 C C . ILE A 1 115 ? -5.436 -16.969 25.712 1.00 35.50 115 ILE A C 1
ATOM 942 O O . ILE A 1 115 ? -5.806 -18.007 26.248 1.00 35.50 115 ILE A O 1
ATOM 946 N N . ASN A 1 116 ? -4.713 -16.981 24.590 1.00 35.00 116 ASN A N 1
ATOM 947 C CA . ASN A 1 116 ? -4.019 -18.186 24.130 1.00 35.00 116 ASN A CA 1
ATOM 948 C C . ASN A 1 116 ? -2.612 -18.220 24.774 1.00 35.00 116 ASN A C 1
ATOM 950 O O . ASN A 1 116 ? -1.810 -17.332 24.471 1.00 35.00 116 ASN A O 1
ATOM 954 N N . PRO A 1 117 ? -2.278 -19.199 25.642 1.00 41.56 117 PRO A N 1
ATOM 955 C CA . PRO A 1 117 ? -1.075 -19.178 26.479 1.00 41.56 117 PRO A CA 1
ATOM 956 C C . PRO A 1 117 ? 0.159 -19.818 25.816 1.00 41.56 117 PRO A C 1
ATOM 958 O O . PRO A 1 117 ? 1.037 -20.337 26.499 1.00 41.56 117 PRO A O 1
ATOM 961 N N . ALA A 1 118 ? 0.257 -19.810 24.487 1.00 32.38 118 ALA A N 1
ATOM 962 C CA . ALA A 1 118 ? 1.350 -20.469 23.775 1.00 32.38 118 ALA A CA 1
ATOM 963 C C . ALA A 1 118 ? 1.992 -19.551 22.737 1.00 32.38 118 ALA A C 1
ATOM 965 O O . ALA A 1 118 ? 1.882 -19.815 21.545 1.00 32.38 118 ALA A O 1
ATOM 966 N N . TYR A 1 119 ? 2.631 -18.468 23.193 1.00 41.09 119 TYR A N 1
ATOM 967 C CA . TYR A 1 119 ? 3.813 -17.868 22.557 1.00 41.09 119 TYR A CA 1
ATOM 968 C C . TYR A 1 119 ? 4.256 -16.632 23.352 1.00 41.09 119 TYR A C 1
ATOM 970 O O . TYR A 1 119 ? 3.957 -15.491 22.995 1.00 41.09 119 TYR A O 1
ATOM 978 N N . GLU A 1 120 ? 4.992 -16.858 24.440 1.00 36.28 120 GLU A N 1
ATOM 979 C CA . GLU A 1 120 ? 5.903 -15.839 24.956 1.00 36.28 120 GLU A CA 1
ATOM 980 C C . GLU A 1 120 ? 6.979 -15.589 23.890 1.00 36.28 120 GLU A C 1
ATOM 982 O O . GLU A 1 120 ? 7.989 -16.285 23.800 1.00 36.28 120 GLU A O 1
ATOM 987 N N . LEU A 1 121 ? 6.766 -14.574 23.054 1.00 34.91 121 LEU A N 1
ATOM 988 C CA . LEU A 1 121 ? 7.892 -13.799 22.550 1.00 34.91 121 LEU A CA 1
ATOM 989 C C . LEU A 1 121 ? 8.512 -13.140 23.769 1.00 34.91 121 LEU A C 1
ATOM 991 O O . LEU A 1 121 ? 7.945 -12.182 24.298 1.00 34.91 121 LEU A O 1
ATOM 995 N N . SER A 1 122 ? 9.649 -13.669 24.218 1.00 34.69 122 SER A N 1
ATOM 996 C CA . SER A 1 122 ? 10.459 -13.027 25.244 1.00 34.69 122 SER A CA 1
ATOM 997 C C . SER A 1 122 ? 10.581 -11.538 24.915 1.00 34.69 122 SER A C 1
ATOM 999 O O . SER A 1 122 ? 10.825 -11.149 23.766 1.00 34.69 122 SER A O 1
ATOM 1001 N N . ALA A 1 123 ? 10.377 -10.684 25.919 1.00 42.12 123 ALA A N 1
ATOM 1002 C CA . ALA A 1 123 ? 10.489 -9.231 25.786 1.00 42.12 123 ALA A CA 1
ATOM 1003 C C . ALA A 1 123 ? 11.860 -8.791 25.217 1.00 42.12 123 ALA A C 1
ATOM 1005 O O . ALA A 1 123 ? 11.998 -7.695 24.673 1.00 42.12 123 ALA A O 1
ATOM 1006 N N . GLU A 1 124 ? 12.848 -9.686 25.246 1.00 35.94 124 GLU A N 1
ATOM 1007 C CA . GLU A 1 124 ? 14.159 -9.569 24.606 1.00 35.94 124 GLU A CA 1
ATOM 1008 C C . GLU A 1 124 ? 14.080 -9.521 23.068 1.00 35.94 124 GLU A C 1
ATOM 1010 O O . GLU A 1 124 ? 14.830 -8.779 22.433 1.00 35.94 124 GLU A O 1
ATOM 1015 N N . THR A 1 125 ? 13.128 -10.224 22.446 1.00 39.22 125 THR A N 1
ATOM 1016 C CA . THR A 1 125 ? 13.022 -10.293 20.977 1.00 39.22 125 THR A CA 1
ATOM 1017 C C . THR A 1 125 ? 12.384 -9.033 20.376 1.00 39.22 125 THR A C 1
ATOM 1019 O O . THR A 1 125 ? 12.723 -8.639 19.259 1.00 39.22 125 THR A O 1
ATOM 1022 N N . ILE A 1 126 ? 11.505 -8.342 21.113 1.00 41.88 126 ILE A N 1
ATOM 1023 C CA . ILE A 1 126 ? 10.902 -7.074 20.656 1.00 41.88 126 ILE A CA 1
ATOM 1024 C C . ILE A 1 126 ? 11.816 -5.883 20.978 1.00 41.88 126 ILE A C 1
ATOM 1026 O O . ILE A 1 126 ? 11.897 -4.957 20.169 1.00 41.88 126 ILE A O 1
ATOM 1030 N N . SER A 1 127 ? 12.585 -5.939 22.073 1.00 34.47 127 SER A N 1
ATOM 1031 C CA . SER A 1 127 ? 13.600 -4.921 22.383 1.00 34.47 127 SER A CA 1
ATOM 1032 C C . SER A 1 127 ? 14.647 -4.788 21.262 1.00 34.47 127 SER A C 1
ATOM 1034 O O . SER A 1 127 ? 14.992 -3.679 20.847 1.00 34.47 127 SER A O 1
ATOM 1036 N N . SER A 1 128 ? 15.034 -5.908 20.637 1.00 33.22 128 SER A N 1
ATOM 1037 C CA . SER A 1 128 ? 16.014 -5.921 19.542 1.00 33.22 128 SER A CA 1
ATOM 1038 C C . SER A 1 128 ? 15.578 -5.181 18.262 1.00 33.22 128 SER A C 1
ATOM 1040 O O . SER A 1 128 ? 16.444 -4.816 17.470 1.00 33.22 128 SER A O 1
ATOM 1042 N N . TRP A 1 129 ? 14.283 -4.930 18.024 1.00 37.97 129 TRP A N 1
ATOM 1043 C CA . TRP A 1 129 ? 13.810 -4.341 16.754 1.00 37.97 129 TRP A CA 1
ATOM 1044 C C . TRP A 1 129 ? 13.325 -2.888 16.865 1.00 37.97 129 TRP A C 1
ATOM 1046 O O . TRP A 1 129 ? 13.172 -2.219 15.837 1.00 37.97 129 TRP A O 1
ATOM 1056 N N . SER A 1 130 ? 13.110 -2.365 18.077 1.00 43.72 130 SER A N 1
ATOM 1057 C CA . SER A 1 130 ? 12.578 -1.006 18.284 1.00 43.72 130 SER A CA 1
ATOM 1058 C C . SER A 1 130 ? 13.603 0.072 18.644 1.00 43.72 130 SER A C 1
ATOM 1060 O O . SER A 1 130 ? 13.295 1.245 18.426 1.00 43.72 130 SER A O 1
ATOM 1062 N N . GLU A 1 131 ? 14.806 -0.279 19.100 1.00 37.88 131 GLU A N 1
ATOM 1063 C CA . GLU A 1 131 ? 15.859 0.713 19.397 1.00 37.88 131 GLU A CA 1
ATOM 1064 C C . GLU A 1 131 ? 16.923 0.801 18.293 1.00 37.88 131 GLU A C 1
ATOM 1066 O O . GLU A 1 131 ? 17.374 1.888 17.944 1.00 37.88 131 GLU A O 1
ATOM 1071 N N . GLN A 1 132 ? 17.236 -0.298 17.603 1.00 40.59 132 GLN A N 1
ATOM 1072 C CA . GLN A 1 132 ? 18.405 -0.328 16.714 1.00 40.59 132 GLN A CA 1
ATOM 1073 C C . GLN A 1 132 ? 18.212 0.332 15.333 1.00 40.59 132 GLN A C 1
ATOM 1075 O O . GLN A 1 132 ? 19.179 0.518 14.597 1.00 40.59 132 GLN A O 1
ATOM 1080 N N . THR A 1 133 ? 16.987 0.704 14.941 1.00 43.16 133 THR A N 1
ATOM 1081 C CA . THR A 1 133 ? 16.703 1.230 13.585 1.00 43.16 133 THR A CA 1
ATOM 1082 C C . THR A 1 133 ? 16.449 2.731 13.509 1.00 43.16 133 THR A C 1
ATOM 1084 O O . THR A 1 133 ? 16.597 3.303 12.428 1.00 43.16 133 THR A O 1
ATOM 1087 N N . LYS A 1 134 ? 16.092 3.404 14.608 1.00 46.88 134 LYS A N 1
ATOM 1088 C CA . LYS A 1 134 ? 15.905 4.866 14.592 1.00 46.88 134 LYS A CA 1
ATOM 1089 C C . LYS A 1 134 ? 17.227 5.607 14.725 1.00 46.88 134 LYS A C 1
ATOM 1091 O O . LYS A 1 134 ? 17.473 6.522 13.942 1.00 46.88 134 LYS A O 1
ATOM 1096 N N . ASP A 1 135 ? 18.099 5.135 15.607 1.00 46.28 135 ASP A N 1
ATOM 1097 C CA . ASP A 1 135 ? 19.400 5.766 15.828 1.00 46.28 135 ASP A CA 1
ATOM 1098 C C . ASP A 1 135 ? 20.352 5.492 14.655 1.00 46.28 135 ASP A C 1
ATOM 1100 O O . ASP A 1 135 ? 21.036 6.404 14.195 1.00 46.28 135 ASP A O 1
ATOM 1104 N N . ASN A 1 136 ? 20.281 4.301 14.042 1.00 53.16 136 ASN A N 1
ATOM 1105 C CA . ASN A 1 136 ? 21.048 3.981 12.828 1.00 53.16 136 ASN A CA 1
ATOM 1106 C C . ASN A 1 136 ? 20.600 4.745 11.573 1.00 53.16 136 ASN A C 1
ATOM 1108 O O . ASN A 1 136 ? 21.380 4.938 10.643 1.00 53.16 136 ASN A O 1
ATOM 1112 N N . LYS A 1 137 ? 19.337 5.178 11.508 1.00 52.66 137 LYS A N 1
ATOM 1113 C CA . LYS A 1 137 ? 18.831 5.946 10.362 1.00 52.66 137 LYS A CA 1
ATOM 1114 C C . LYS A 1 137 ? 19.044 7.448 10.532 1.00 52.66 137 LYS A C 1
ATOM 1116 O O . LYS A 1 137 ? 18.948 8.172 9.550 1.00 52.66 137 LYS A O 1
ATOM 1121 N N . LEU A 1 138 ? 19.328 7.919 11.746 1.00 53.06 138 LEU A N 1
ATOM 1122 C CA . LEU A 1 138 ? 19.761 9.292 12.011 1.00 53.06 138 LEU A CA 1
ATOM 1123 C C . LEU A 1 138 ? 21.284 9.427 11.962 1.00 53.06 138 LEU A C 1
ATOM 1125 O O . LEU A 1 138 ? 21.780 10.455 11.509 1.00 53.06 138 LEU A O 1
ATOM 1129 N N . SER A 1 139 ? 22.031 8.379 12.321 1.00 61.59 139 SER A N 1
ATOM 1130 C CA . SER A 1 139 ? 23.493 8.362 12.206 1.00 61.59 139 SER A CA 1
ATOM 1131 C C . SER A 1 139 ? 23.974 8.519 10.759 1.00 61.59 139 SER A C 1
ATOM 1133 O O . SER A 1 139 ? 24.977 9.188 10.525 1.00 61.59 139 SER A O 1
ATOM 1135 N N . GLN A 1 140 ? 23.208 8.042 9.767 1.00 66.12 140 GLN A N 1
ATOM 1136 C CA . GLN A 1 140 ? 23.489 8.309 8.346 1.00 66.12 140 GLN A CA 1
ATOM 1137 C C . GLN A 1 140 ? 23.426 9.809 7.983 1.00 66.12 140 GLN A C 1
ATOM 1139 O O . GLN A 1 140 ? 23.975 10.210 6.960 1.00 66.12 140 GLN A O 1
ATOM 1144 N N . PHE A 1 141 ? 22.754 10.636 8.796 1.00 60.59 141 PHE A N 1
ATOM 1145 C CA . PHE A 1 141 ? 22.637 12.083 8.601 1.00 60.59 141 PHE A CA 1
ATOM 1146 C C . PHE A 1 141 ? 23.687 12.889 9.379 1.00 60.59 141 PHE A C 1
ATOM 1148 O O . PHE A 1 141 ? 23.862 14.071 9.095 1.00 60.59 141 PHE A O 1
ATOM 1155 N N . VAL A 1 142 ? 24.432 12.269 10.301 1.00 70.06 142 VAL A N 1
ATOM 1156 C CA . VAL A 1 142 ? 25.497 12.927 11.088 1.00 70.06 142 VAL A CA 1
ATOM 1157 C C . VAL A 1 142 ? 26.606 13.536 10.212 1.00 70.06 142 VAL A C 1
ATOM 1159 O O . VAL A 1 142 ? 27.010 14.668 10.472 1.00 70.06 142 VAL A O 1
ATOM 1162 N N . PRO A 1 143 ? 27.063 12.894 9.118 1.00 70.38 143 PRO A N 1
ATOM 1163 C CA . PRO A 1 143 ? 28.022 13.527 8.209 1.00 70.38 143 PRO A CA 1
ATOM 1164 C C . PRO A 1 143 ? 27.443 14.754 7.489 1.00 70.38 143 PRO A C 1
ATOM 1166 O O . PRO A 1 143 ? 28.176 15.656 7.092 1.00 70.38 143 PRO A O 1
ATOM 1169 N N . TYR A 1 144 ? 26.121 14.792 7.300 1.00 70.19 144 TYR A N 1
ATOM 1170 C CA . TYR A 1 144 ? 25.439 15.906 6.648 1.00 70.19 144 TYR A CA 1
ATOM 1171 C C . TYR A 1 144 ? 25.163 17.047 7.625 1.00 70.19 144 TYR A C 1
ATOM 1173 O O . TYR A 1 144 ? 25.222 18.198 7.213 1.00 70.19 144 TYR A O 1
ATOM 1181 N N . SER A 1 145 ? 24.923 16.768 8.910 1.00 69.88 145 SER A N 1
ATOM 1182 C CA . SER A 1 145 ? 24.757 17.819 9.920 1.00 69.88 145 SER A CA 1
ATOM 1183 C C . SER A 1 145 ? 2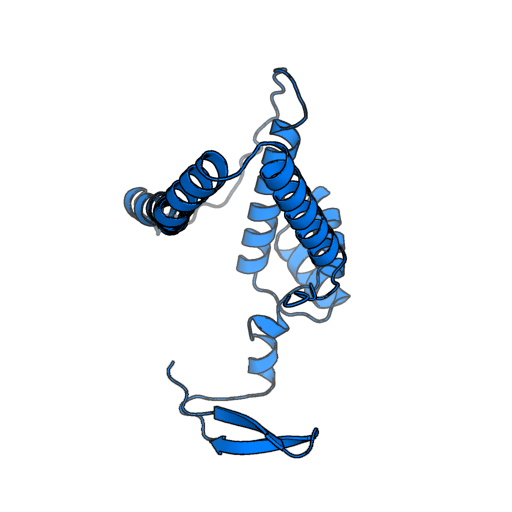6.049 18.605 10.149 1.00 69.88 145 SER A C 1
ATOM 1185 O O . SER A 1 145 ? 25.991 19.825 10.269 1.00 69.88 145 SER A O 1
ATOM 1187 N N . GLN A 1 146 ? 27.209 17.942 10.123 1.00 71.44 146 GLN A N 1
ATOM 1188 C CA . GLN A 1 146 ? 28.516 18.610 10.176 1.00 71.44 146 GLN A CA 1
ATOM 1189 C C . GLN A 1 146 ? 28.760 19.480 8.939 1.00 71.44 146 GLN A C 1
ATOM 1191 O O . GLN A 1 146 ? 29.077 20.656 9.080 1.00 71.44 146 GLN A O 1
ATOM 1196 N N . LYS A 1 147 ? 28.502 18.953 7.734 1.00 73.19 147 LYS A N 1
ATOM 1197 C CA . LYS A 1 147 ? 28.588 19.743 6.493 1.00 73.19 147 LYS A CA 1
ATOM 1198 C C . LYS A 1 147 ? 27.630 20.931 6.478 1.00 73.19 147 LYS A C 1
ATOM 1200 O O . LYS A 1 147 ? 27.987 21.988 5.977 1.00 73.19 147 LYS A O 1
ATOM 1205 N N . LEU A 1 148 ? 26.420 20.772 7.014 1.00 67.81 148 LEU A N 1
ATOM 1206 C CA . LEU A 1 148 ? 25.464 21.870 7.142 1.00 67.81 148 LEU A CA 1
ATOM 1207 C C . LEU A 1 148 ? 25.982 22.933 8.113 1.00 67.81 148 LEU A C 1
ATOM 1209 O O . LEU A 1 148 ? 25.914 24.109 7.781 1.00 67.81 148 LEU A O 1
ATOM 1213 N N . ALA A 1 149 ? 26.543 22.538 9.258 1.00 72.19 149 ALA A N 1
ATOM 1214 C CA . ALA A 1 149 ? 27.144 23.468 10.211 1.00 72.19 149 ALA A CA 1
ATOM 1215 C C . ALA A 1 149 ? 28.337 24.227 9.603 1.00 72.19 149 ALA A C 1
ATOM 1217 O O . ALA A 1 149 ? 28.405 25.447 9.716 1.00 72.19 149 ALA A O 1
ATOM 1218 N N . GLU A 1 150 ? 29.226 23.541 8.882 1.00 74.94 150 GLU A N 1
ATOM 1219 C CA . GLU A 1 150 ? 30.326 24.173 8.140 1.00 74.94 150 GLU A CA 1
ATOM 1220 C C . GLU A 1 150 ? 29.816 25.127 7.050 1.00 74.94 150 GLU A C 1
ATOM 1222 O O . GLU A 1 150 ? 30.369 26.210 6.859 1.00 74.94 150 GLU A O 1
ATOM 1227 N N . LEU A 1 151 ? 28.733 24.768 6.353 1.00 67.56 151 LEU A N 1
ATOM 1228 C CA . LEU A 1 151 ? 28.114 25.618 5.335 1.00 67.56 151 LEU A CA 1
ATOM 1229 C C . LEU A 1 151 ? 27.488 26.883 5.943 1.00 67.56 151 LEU A C 1
ATOM 1231 O O . LEU A 1 151 ? 27.598 27.960 5.358 1.00 67.56 151 LEU A O 1
ATOM 1235 N N . VAL A 1 152 ? 26.867 26.763 7.122 1.00 67.00 152 VAL A N 1
ATOM 1236 C CA . VAL A 1 152 ? 26.348 27.903 7.898 1.00 67.00 152 VAL A CA 1
ATOM 1237 C C . VAL A 1 152 ? 27.496 28.811 8.334 1.00 67.00 152 VAL A C 1
ATOM 1239 O O . VAL A 1 152 ? 27.401 30.022 8.192 1.00 67.00 152 VAL A O 1
ATOM 1242 N N . CYS A 1 153 ? 28.601 28.237 8.815 1.00 70.12 153 CYS A N 1
ATOM 1243 C CA . CYS A 1 153 ? 29.758 29.000 9.284 1.00 70.12 153 CYS A CA 1
ATOM 1244 C C . CYS A 1 153 ? 30.618 29.604 8.159 1.00 70.12 153 CYS A C 1
ATOM 1246 O O . CYS A 1 153 ? 31.422 30.487 8.436 1.00 70.12 153 CYS A O 1
ATOM 1248 N N . SER A 1 154 ? 30.479 29.133 6.915 1.00 68.25 154 SER A N 1
ATOM 1249 C CA . SER A 1 154 ? 31.235 29.619 5.745 1.00 68.25 154 SER A CA 1
ATOM 1250 C C . SER A 1 154 ? 30.465 30.608 4.868 1.00 68.25 154 SER A C 1
ATOM 1252 O O . SER A 1 154 ? 31.022 31.104 3.890 1.00 68.25 154 SER A O 1
ATOM 1254 N N . SER A 1 155 ? 29.200 30.888 5.190 1.00 71.06 155 SER A N 1
ATOM 1255 C CA . SER A 1 155 ? 28.358 31.822 4.438 1.00 71.06 155 SER A CA 1
ATOM 1256 C C . SER A 1 155 ? 28.126 33.094 5.249 1.00 71.06 155 SER A C 1
ATOM 1258 O O . SER A 1 155 ? 27.879 33.021 6.451 1.00 71.06 155 SER A O 1
ATOM 1260 N N . ASP A 1 156 ? 28.145 34.253 4.593 1.00 79.00 156 ASP A N 1
ATOM 1261 C CA . ASP A 1 156 ? 27.688 35.496 5.216 1.00 79.00 156 ASP A CA 1
ATOM 1262 C C . ASP A 1 156 ? 26.189 35.406 5.550 1.00 79.00 156 ASP A C 1
ATOM 1264 O O . ASP A 1 156 ? 25.442 34.656 4.914 1.00 79.00 156 ASP A O 1
ATOM 1268 N N . ASN A 1 157 ? 25.741 36.177 6.548 1.00 75.06 157 ASN A N 1
ATOM 1269 C CA . ASN A 1 157 ? 24.376 36.102 7.091 1.00 75.06 157 ASN A CA 1
ATOM 1270 C C . ASN A 1 157 ? 23.299 36.202 5.992 1.00 75.06 157 ASN A C 1
ATOM 1272 O O . ASN A 1 157 ? 22.365 35.407 5.976 1.00 75.06 157 ASN A O 1
ATOM 1276 N N . GLU A 1 158 ? 23.472 37.115 5.034 1.00 77.50 158 GLU A N 1
ATOM 1277 C CA . GLU A 1 158 ? 22.553 37.299 3.899 1.00 77.50 158 GLU A CA 1
ATOM 1278 C C . GLU A 1 158 ? 22.453 36.037 3.022 1.00 77.50 158 GLU A C 1
ATOM 1280 O O . GLU A 1 158 ? 21.363 35.533 2.759 1.00 77.50 158 GLU A O 1
ATOM 1285 N N . ILE A 1 159 ? 23.596 35.446 2.659 1.00 77.12 159 ILE A N 1
ATOM 1286 C CA . ILE A 1 159 ? 23.668 34.236 1.820 1.00 77.12 159 ILE A CA 1
ATOM 1287 C C . ILE A 1 159 ? 23.058 33.029 2.549 1.00 77.12 159 ILE A C 1
ATOM 1289 O O . ILE A 1 159 ? 22.462 32.142 1.930 1.00 77.12 159 ILE A O 1
ATOM 1293 N N . PHE A 1 160 ? 23.203 32.971 3.874 1.00 78.31 160 PHE A N 1
ATOM 1294 C CA . PHE A 1 160 ? 22.580 31.932 4.686 1.00 78.31 160 PHE A CA 1
ATOM 1295 C C . PHE A 1 160 ? 21.046 32.019 4.647 1.00 78.31 160 PHE A C 1
ATOM 1297 O O . PHE A 1 160 ? 20.391 30.995 4.426 1.00 78.31 160 PHE A O 1
ATOM 1304 N N . TYR A 1 161 ? 20.475 33.216 4.814 1.00 78.88 161 TYR A N 1
ATOM 1305 C CA . TYR A 1 161 ? 19.022 33.403 4.771 1.00 78.88 161 TYR A CA 1
ATOM 1306 C C . TYR A 1 161 ? 18.441 33.143 3.379 1.00 78.88 161 TYR A C 1
ATOM 1308 O O . TYR A 1 161 ? 17.439 32.436 3.286 1.00 78.88 161 TYR A O 1
ATOM 1316 N N . GLU A 1 162 ? 19.110 33.573 2.305 1.00 80.75 162 GLU A N 1
ATOM 1317 C CA . GLU A 1 162 ? 18.689 33.255 0.930 1.00 80.75 162 GLU A CA 1
ATOM 1318 C C . GLU A 1 162 ? 18.602 31.739 0.690 1.00 80.75 162 GLU A C 1
ATOM 1320 O O . GLU A 1 162 ? 17.616 31.228 0.152 1.00 80.75 162 GLU A O 1
ATOM 1325 N N . ARG A 1 163 ? 19.609 30.981 1.142 1.00 78.38 163 ARG A N 1
ATOM 1326 C CA . ARG A 1 163 ? 19.608 29.513 1.026 1.00 78.38 163 ARG A CA 1
ATOM 1327 C C . ARG A 1 163 ? 18.517 28.871 1.872 1.00 78.38 163 ARG A C 1
ATOM 1329 O O . ARG A 1 163 ? 17.917 27.884 1.447 1.00 78.38 163 ARG A O 1
ATOM 1336 N N . LEU A 1 164 ? 18.272 29.398 3.069 1.00 80.25 164 LEU A N 1
ATOM 1337 C CA . LEU A 1 164 ? 17.231 28.889 3.952 1.00 80.25 164 LEU A CA 1
ATOM 1338 C C . LEU A 1 164 ? 15.838 29.113 3.353 1.00 80.25 164 LEU A C 1
ATOM 1340 O O . LEU A 1 164 ? 15.001 28.212 3.414 1.00 80.25 164 LEU A O 1
ATOM 1344 N N . ASP A 1 165 ? 15.602 30.273 2.747 1.00 80.12 165 ASP A N 1
ATOM 1345 C CA . ASP A 1 165 ? 14.338 30.587 2.085 1.00 80.12 165 ASP A CA 1
ATOM 1346 C C . ASP A 1 165 ? 14.130 29.737 0.829 1.00 80.12 165 ASP A C 1
ATOM 1348 O O . ASP A 1 165 ? 13.048 29.175 0.648 1.00 80.12 165 ASP A O 1
ATOM 1352 N N . PHE A 1 166 ? 15.186 29.489 0.051 1.00 80.19 166 PHE A N 1
ATOM 1353 C CA . PHE A 1 166 ? 15.133 28.543 -1.066 1.00 80.19 166 PHE A CA 1
ATOM 1354 C C . PHE A 1 166 ? 14.789 27.110 -0.614 1.00 80.19 166 PHE A C 1
ATOM 1356 O O . PHE A 1 166 ? 13.982 26.418 -1.238 1.00 80.19 166 PHE A O 1
ATOM 1363 N N . ILE A 1 167 ? 15.351 26.648 0.509 1.00 80.94 167 ILE A N 1
ATOM 1364 C CA . ILE A 1 167 ? 15.009 25.335 1.081 1.00 80.94 167 ILE A CA 1
ATOM 1365 C C . ILE A 1 167 ? 13.535 25.287 1.508 1.00 80.94 167 ILE A C 1
ATOM 1367 O O . ILE A 1 167 ? 12.876 24.270 1.277 1.00 80.94 167 ILE A O 1
ATOM 1371 N N . LYS A 1 168 ? 12.996 26.359 2.106 1.00 78.75 168 LYS A N 1
ATOM 1372 C CA . LYS A 1 168 ? 11.566 26.433 2.461 1.00 78.75 168 LYS A CA 1
ATOM 1373 C C . LYS A 1 168 ? 10.682 26.328 1.218 1.00 78.75 168 LYS A C 1
ATOM 1375 O O . LYS A 1 168 ? 9.755 25.521 1.216 1.00 78.75 168 LYS A O 1
ATOM 1380 N N . GLU A 1 169 ? 11.016 27.049 0.150 1.00 82.25 169 GLU A N 1
ATOM 1381 C CA . GLU A 1 169 ? 10.281 27.005 -1.120 1.00 82.25 169 GLU A CA 1
ATOM 1382 C C . GLU A 1 169 ? 10.270 25.593 -1.731 1.00 82.25 169 GLU A C 1
ATOM 1384 O O . GLU A 1 169 ? 9.228 25.096 -2.174 1.00 82.25 169 GLU A O 1
ATOM 1389 N N . LEU A 1 170 ? 11.408 24.891 -1.698 1.00 77.19 170 LEU A N 1
ATOM 1390 C CA . LEU A 1 170 ? 11.497 23.503 -2.159 1.00 77.19 170 LEU A CA 1
ATOM 1391 C C . LEU A 1 170 ? 10.613 22.557 -1.333 1.00 77.19 170 LEU A C 1
ATOM 1393 O O . LEU A 1 170 ? 9.970 21.666 -1.897 1.00 77.19 170 LEU A O 1
ATOM 1397 N N . ILE A 1 171 ? 10.557 22.747 -0.011 1.00 77.31 171 ILE A N 1
ATOM 1398 C CA . ILE A 1 171 ? 9.709 21.950 0.886 1.00 77.31 171 ILE A CA 1
ATOM 1399 C C . ILE A 1 171 ? 8.228 22.192 0.579 1.00 77.31 171 ILE A C 1
ATOM 1401 O O . ILE A 1 171 ? 7.470 21.229 0.451 1.00 77.31 171 ILE A O 1
ATOM 1405 N N . GLU A 1 172 ? 7.814 23.447 0.416 1.00 79.00 172 GLU A N 1
ATOM 1406 C CA . GLU A 1 172 ? 6.432 23.808 0.076 1.00 79.00 172 GLU A CA 1
ATOM 1407 C C . GLU A 1 172 ? 6.024 23.265 -1.303 1.00 79.00 172 GLU A C 1
ATOM 1409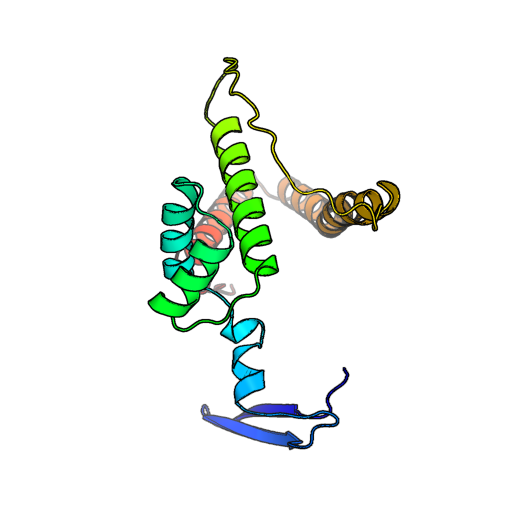 O O . GLU A 1 172 ? 4.947 22.681 -1.477 1.00 79.00 172 GLU A O 1
ATOM 1414 N N . THR A 1 173 ? 6.920 23.361 -2.285 1.00 76.88 173 THR A N 1
ATOM 1415 C CA . THR A 1 173 ? 6.714 22.818 -3.636 1.00 76.88 173 THR A CA 1
ATOM 1416 C C . THR A 1 173 ? 6.547 21.297 -3.607 1.00 76.88 173 THR A C 1
ATOM 1418 O O . THR A 1 173 ? 5.650 20.751 -4.254 1.00 76.88 173 THR A O 1
ATOM 1421 N N . TRP A 1 174 ? 7.347 20.601 -2.796 1.00 71.69 174 TRP A N 1
ATOM 1422 C CA . TRP A 1 174 ? 7.219 19.156 -2.621 1.00 71.69 174 TRP A CA 1
ATOM 1423 C C . TRP A 1 174 ? 5.912 18.769 -1.911 1.00 71.69 174 TRP A C 1
ATOM 1425 O O . TRP A 1 174 ? 5.218 17.853 -2.358 1.00 71.69 174 TRP A O 1
ATOM 1435 N N . GLN A 1 175 ? 5.526 19.483 -0.849 1.00 71.62 175 GLN A N 1
ATOM 1436 C CA . GLN A 1 175 ? 4.280 19.228 -0.113 1.00 71.62 175 GLN A CA 1
ATOM 1437 C C . GLN A 1 175 ? 3.027 19.438 -0.972 1.00 71.62 175 GLN A C 1
ATOM 1439 O O . GLN A 1 175 ? 2.032 18.737 -0.794 1.00 71.62 175 GLN A O 1
ATOM 1444 N N . THR A 1 176 ? 3.085 20.352 -1.942 1.00 80.94 176 THR A N 1
ATOM 1445 C CA . THR A 1 176 ? 1.999 20.596 -2.905 1.00 80.94 176 THR A CA 1
ATOM 1446 C C . THR A 1 176 ? 1.976 19.601 -4.075 1.00 80.94 176 THR A C 1
ATOM 1448 O O . THR A 1 176 ? 1.144 19.724 -4.974 1.00 80.94 176 THR A O 1
ATOM 1451 N N . GLY A 1 177 ? 2.850 18.586 -4.067 1.00 70.88 177 GLY A N 1
ATOM 1452 C CA . GLY A 1 177 ? 2.881 17.510 -5.061 1.00 70.88 177 GLY A CA 1
ATOM 1453 C C . GLY A 1 177 ? 3.492 17.909 -6.406 1.00 70.88 177 GLY A C 1
ATOM 1454 O O . GLY A 1 177 ? 3.392 17.151 -7.373 1.00 70.88 177 GLY A O 1
ATOM 1455 N N . LYS A 1 178 ? 4.126 19.083 -6.489 1.00 68.75 178 LYS A N 1
ATOM 1456 C CA . LYS A 1 178 ? 4.860 19.530 -7.676 1.00 68.75 178 LYS A CA 1
ATOM 1457 C C . LYS A 1 178 ? 6.284 18.974 -7.627 1.00 68.75 178 LYS A C 1
ATOM 1459 O O . LYS A 1 178 ? 6.884 18.875 -6.559 1.00 68.75 178 LYS A O 1
ATOM 1464 N N . GLN A 1 179 ? 6.835 18.588 -8.779 1.00 60.62 179 GLN A N 1
ATOM 1465 C CA . GLN A 1 179 ? 8.247 18.204 -8.842 1.00 60.62 179 GLN A CA 1
ATOM 1466 C C . GLN A 1 179 ? 9.111 19.455 -8.631 1.00 60.62 179 GLN A C 1
ATOM 1468 O O . GLN A 1 179 ? 8.941 20.415 -9.385 1.00 60.62 179 GLN A O 1
ATOM 1473 N N . PRO A 1 180 ? 10.019 19.471 -7.639 1.00 55.09 180 PRO A N 1
ATOM 1474 C CA . PRO A 1 180 ? 10.930 20.590 -7.464 1.00 55.09 180 PRO A CA 1
ATOM 1475 C C . PRO A 1 180 ? 11.877 20.654 -8.667 1.00 55.09 180 PRO A C 1
ATOM 1477 O O . PRO A 1 180 ? 12.625 19.713 -8.935 1.00 55.09 180 PRO A O 1
ATOM 1480 N N . VAL A 1 181 ? 11.816 21.753 -9.417 1.00 56.91 181 VAL A N 1
ATOM 1481 C CA . VAL A 1 181 ? 12.730 22.020 -10.529 1.00 56.91 181 VAL A CA 1
ATOM 1482 C C . VAL A 1 181 ? 13.955 22.712 -9.947 1.00 56.91 181 VAL A C 1
ATOM 1484 O O . VAL A 1 181 ? 13.879 23.862 -9.527 1.00 56.91 181 VAL A O 1
ATOM 1487 N N . LEU A 1 182 ? 15.086 22.010 -9.909 1.00 53.84 182 LEU A N 1
ATOM 1488 C CA . LEU A 1 182 ? 16.370 22.643 -9.628 1.00 53.84 182 LEU A CA 1
ATOM 1489 C C . LEU A 1 182 ? 16.777 23.434 -10.872 1.00 53.84 182 LEU A C 1
ATOM 1491 O O . LEU A 1 182 ? 17.164 22.847 -11.883 1.00 53.84 182 LEU A O 1
ATOM 1495 N N . LEU A 1 183 ? 16.653 24.759 -10.813 1.00 49.75 183 LEU A N 1
ATOM 1496 C CA . LEU A 1 183 ? 17.258 25.637 -11.806 1.00 49.75 183 LEU A CA 1
ATOM 1497 C C . LEU A 1 183 ? 18.772 25.582 -11.588 1.00 49.75 183 LEU A C 1
ATOM 1499 O O . LEU A 1 183 ? 19.296 26.145 -10.632 1.00 49.75 183 LEU A O 1
ATOM 1503 N N . THR A 1 184 ? 19.463 24.826 -12.435 1.00 41.19 184 THR A N 1
ATOM 1504 C CA . THR A 1 184 ? 20.924 24.830 -12.494 1.00 41.19 184 THR A CA 1
ATOM 1505 C C . THR A 1 184 ? 21.382 26.201 -12.983 1.00 41.19 184 THR A C 1
ATOM 1507 O O . THR A 1 184 ? 21.123 26.542 -14.140 1.00 41.19 184 THR A O 1
ATOM 1510 N N . LEU A 1 185 ? 22.014 26.969 -12.093 1.00 36.28 185 LEU A N 1
ATOM 1511 C CA . LEU A 1 185 ? 22.892 28.090 -12.437 1.00 36.28 185 LEU A CA 1
ATOM 1512 C C . LEU A 1 185 ? 24.273 27.558 -12.833 1.00 36.28 185 LEU A C 1
ATOM 1514 O O . LEU A 1 185 ? 24.732 26.594 -12.175 1.00 36.28 185 LEU A O 1
#

Foldseek 3Di:
DPWPFDWDWDDDPNDIDGPDTDHDGPDDDDPVVVLVPPVNQDDDPVRLVVLLVVCVVVDDLVVSQVCCCVPVVHHDDSVVSVVSNVVSVVVVVVVVVVPDDDDDDDDDDDDDDDDDPPDPPDPVNVVVPPPPPPVVVVVVCVVVVVVVVVVCVPDDPVVNVVVVVVVVVQVVCVVVVHDDDPPDD

pLDDT: mean 74.02, std 21.23, range [29.95, 96.88]

Sequence (185 aa):
MNCPCEIRIGCRAKKLHIIAFVMRHNHPVAAELAENYPENRRLTEKEKDEINDILKSSPSNLAVKEHIERRFGKHCSLNDVRQMKYRFRKTQKLRSARNFPSAKLDCEITEEDDINPAYELSAETISSWSEQTKDNKLSQFVPYSQKLAELVCSSDNEIFYERLDFIKELIETWQTGKQPVLLTL

Organism: Schistocephalus solidus (NCBI:txid70667)

Mean predicted aligned error: 19.33 Å

Secondary structure (DSSP, 8-state):
-----EEEEEEETTEEEEEEEE---SS---HHHHHTSTTTTPPPHHHHHHHHHHHHT---HHHHHHHHHHHH-----HHHHHHHHHHHHHHHHHHHHHS-SS--------------------HHHHHHHHSTTHHHHHHTTHHHHHHHHHHHHTS-HHHHHHHHHHHHHHHHHHHTTPPP-----